Protein AF-A0A0K2RIA2-F1 (afdb_monomer_lite)

Foldseek 3Di:
DVQWDWDQDPNWIFIDHVNHTDWTWPDDPFWTKIFQDADDDPVVCVVQVVQDLDHRIGIGTDPPPDDDPCVVVVVVVVVVPPDDDDDDDDDDDDDQQFQDWLLVVLVLLLVLCVQLVHQEKEWAALCLVSLPDTPVLADSLSRRALETEIEHPDDDPVSSSLVSQCNQFNDPHPNCVVPVHGYHYDHPPPFQFFPCQQVQFRWDADVSNVRRTYGGGDPLRNLLRLQLVVDPCSLVNNVRCVVSVVDDLVVSLVRLVSGDPPSPSSVVSNVSSVVD

Sequence (276 aa):
MPGAADRISYGIPTITLDGHYVVYFAAWKHHISVYPVPDGGEDFEREIAPFRAAKGTLKFPSGSLCRTRSSKRWRRCCLSARGDGAGTDNRPGQGYGTAMRRDELEHAIRAATDIIHGDRVIVIGSQSILGSFTEDQLPATITMSDAVDIAPFSDDDAGTLADSIDSALGEWSPFHKEFGFYVQAAERETAVLPDDWEYRLVGVRNERTRNSTGLCLDPYDLCAAKLIAARPKDHAFVLALIESSLIERVRLVDRIRLIDPSEPRRDAALSWAMSV

Radius of gyration: 19.77 Å; chains: 1; bounding box: 51×48×47 Å

Structure (mmCIF, N/CA/C/O backbone):
data_AF-A0A0K2RIA2-F1
#
_entry.id   AF-A0A0K2RIA2-F1
#
loop_
_atom_site.group_PDB
_atom_site.id
_atom_site.type_symbol
_atom_site.label_atom_id
_atom_site.label_alt_id
_atom_site.label_comp_id
_atom_site.label_asym_id
_atom_site.label_entity_id
_atom_site.label_seq_id
_atom_site.pdbx_PDB_ins_code
_atom_site.Cartn_x
_atom_site.Cartn_y
_atom_site.Cartn_z
_atom_site.occupancy
_atom_site.B_iso_or_equiv
_atom_site.auth_seq_id
_atom_site.auth_comp_id
_atom_site.auth_asym_id
_atom_site.auth_atom_id
_atom_site.pdbx_PDB_model_num
ATOM 1 N N . MET A 1 1 ? 19.341 29.070 -10.197 1.00 37.88 1 MET A N 1
ATOM 2 C CA . MET A 1 1 ? 18.872 29.560 -11.508 1.00 37.88 1 MET A CA 1
ATOM 3 C C . MET A 1 1 ? 17.726 30.529 -11.266 1.00 37.88 1 MET A C 1
ATOM 5 O O . MET A 1 1 ? 16.965 30.275 -10.336 1.00 37.88 1 MET A O 1
ATOM 9 N N . PRO A 1 2 ? 17.613 31.640 -12.010 1.00 45.31 2 PRO A N 1
ATOM 10 C CA . PRO A 1 2 ? 16.375 32.424 -12.038 1.00 45.31 2 PRO A CA 1
ATOM 11 C C . PRO A 1 2 ? 15.202 31.505 -12.424 1.00 45.31 2 PRO A C 1
ATOM 13 O O . PRO A 1 2 ? 15.402 30.627 -13.254 1.00 45.31 2 PRO A O 1
ATOM 16 N N . GLY A 1 3 ? 14.039 31.641 -11.783 1.00 51.41 3 GLY A N 1
ATOM 17 C CA . GLY A 1 3 ? 12.860 30.792 -12.043 1.00 51.41 3 GLY A CA 1
ATOM 18 C C . GLY A 1 3 ? 12.849 29.428 -11.337 1.00 51.41 3 GLY A C 1
ATOM 19 O O . GLY A 1 3 ? 11.821 28.754 -11.340 1.00 51.41 3 GLY A O 1
ATOM 20 N N . ALA A 1 4 ? 13.956 29.020 -10.700 1.00 57.28 4 ALA A N 1
ATOM 21 C CA . ALA A 1 4 ? 14.009 27.756 -9.972 1.00 57.28 4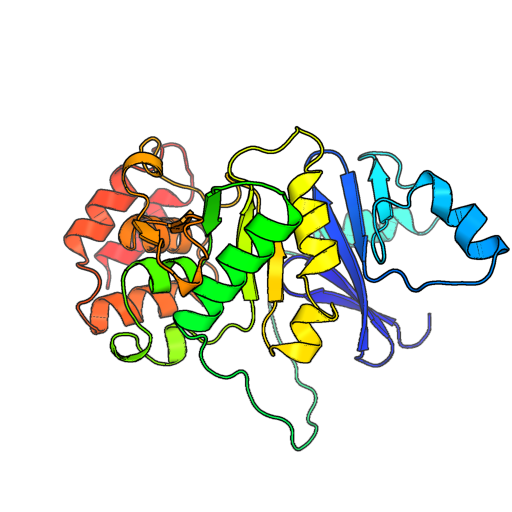 ALA A CA 1
ATOM 22 C C . ALA A 1 4 ? 13.427 27.882 -8.554 1.00 57.28 4 ALA A C 1
ATOM 24 O O . ALA A 1 4 ? 13.813 28.784 -7.805 1.00 57.28 4 ALA A O 1
ATOM 25 N N . ALA A 1 5 ? 12.547 26.958 -8.173 1.00 63.69 5 ALA A N 1
ATOM 26 C CA . ALA A 1 5 ? 11.932 26.893 -6.852 1.00 63.69 5 ALA A CA 1
ATOM 27 C C . ALA A 1 5 ? 12.061 25.495 -6.239 1.00 63.69 5 ALA A C 1
ATOM 29 O O . ALA A 1 5 ? 11.787 24.489 -6.899 1.00 63.69 5 ALA A O 1
ATOM 30 N N . ASP A 1 6 ? 12.429 25.460 -4.959 1.00 72.69 6 ASP A N 1
ATOM 31 C CA . ASP A 1 6 ? 12.463 24.243 -4.152 1.00 72.69 6 ASP A CA 1
ATOM 32 C C . ASP A 1 6 ? 11.028 23.914 -3.706 1.00 72.69 6 ASP A C 1
ATOM 34 O O . ASP A 1 6 ? 10.335 24.760 -3.135 1.00 72.69 6 ASP A O 1
ATOM 38 N N . ARG A 1 7 ? 10.568 22.693 -3.975 1.00 66.50 7 ARG A N 1
ATOM 39 C CA . ARG A 1 7 ? 9.250 22.176 -3.590 1.00 66.50 7 ARG A CA 1
ATOM 40 C C . ARG A 1 7 ? 9.377 20.800 -2.949 1.00 66.50 7 ARG A C 1
ATOM 42 O O . ARG A 1 7 ? 10.420 20.160 -3.018 1.00 66.50 7 ARG A O 1
ATOM 49 N N . ILE A 1 8 ? 8.292 20.350 -2.332 1.00 63.91 8 ILE A N 1
ATOM 50 C CA . ILE A 1 8 ? 8.113 18.955 -1.934 1.00 63.91 8 ILE A CA 1
ATOM 51 C C . ILE A 1 8 ? 6.973 18.410 -2.783 1.00 63.91 8 ILE A C 1
ATOM 53 O O . ILE A 1 8 ? 5.856 18.921 -2.701 1.00 63.91 8 ILE A O 1
ATOM 57 N N . SER A 1 9 ? 7.253 17.403 -3.602 1.00 48.69 9 SER A N 1
ATOM 58 C CA . SER A 1 9 ? 6.251 16.689 -4.392 1.00 48.69 9 SER A CA 1
ATOM 59 C C . SER A 1 9 ? 6.298 15.219 -4.006 1.00 48.69 9 SER A C 1
ATOM 61 O O . SER A 1 9 ? 7.380 14.660 -3.872 1.00 48.69 9 SER A O 1
ATOM 63 N N . TYR A 1 10 ? 5.142 14.612 -3.729 1.00 47.50 10 TYR A N 1
ATOM 64 C CA . TYR A 1 10 ? 5.050 13.224 -3.241 1.00 47.50 10 TYR A CA 1
ATOM 65 C C . TYR A 1 10 ? 5.876 12.925 -1.972 1.00 47.50 10 TYR A C 1
ATOM 67 O O . TYR A 1 10 ? 6.275 11.795 -1.721 1.00 47.50 10 TYR A O 1
ATOM 75 N N . GLY A 1 11 ? 6.136 13.943 -1.144 1.00 50.03 11 GLY A N 1
ATOM 76 C CA . GLY A 1 11 ? 6.990 13.813 0.044 1.00 50.03 11 GLY A CA 1
ATOM 77 C C . GLY A 1 11 ? 8.496 13.837 -0.250 1.00 50.03 11 GLY A C 1
ATOM 78 O O . GLY A 1 11 ? 9.291 13.697 0.676 1.00 50.03 11 GLY A O 1
ATOM 79 N N . ILE A 1 12 ? 8.887 14.068 -1.505 1.00 65.00 12 ILE A N 1
ATOM 80 C CA . ILE A 1 12 ? 10.269 14.089 -1.980 1.00 65.00 12 ILE A CA 1
ATOM 81 C C . ILE A 1 12 ? 10.676 15.538 -2.301 1.00 65.00 12 ILE A C 1
ATOM 83 O O . ILE A 1 12 ? 9.899 16.267 -2.923 1.00 65.00 12 ILE A O 1
ATOM 87 N N . PRO A 1 13 ? 11.870 16.000 -1.886 1.00 73.19 13 PRO A N 1
ATOM 88 C CA . PRO A 1 13 ? 12.410 17.281 -2.329 1.00 73.19 13 PRO A CA 1
ATOM 89 C C . PRO A 1 13 ? 12.554 17.344 -3.855 1.00 73.19 13 PRO A C 1
ATOM 91 O O . PRO A 1 13 ? 13.191 16.486 -4.464 1.00 73.19 13 PRO A O 1
ATOM 94 N N . THR A 1 14 ? 12.017 18.395 -4.468 1.00 72.44 14 THR A N 1
ATOM 95 C CA . THR A 1 14 ? 11.978 18.582 -5.921 1.00 72.44 14 THR A CA 1
ATOM 96 C C . THR A 1 14 ? 12.391 20.002 -6.287 1.00 72.44 14 THR A C 1
ATOM 98 O O . THR A 1 14 ? 11.902 20.966 -5.701 1.00 72.44 14 THR A O 1
ATOM 101 N N . ILE A 1 15 ? 13.250 20.164 -7.290 1.00 76.25 15 ILE A N 1
ATOM 102 C CA . ILE A 1 15 ? 13.486 21.461 -7.929 1.00 76.25 15 ILE A CA 1
ATOM 103 C C . ILE A 1 15 ? 12.506 21.594 -9.087 1.00 76.25 15 ILE A C 1
ATOM 105 O O . ILE A 1 15 ? 12.408 20.720 -9.949 1.00 76.25 15 ILE A O 1
ATOM 109 N N . THR A 1 16 ? 11.813 22.723 -9.119 1.00 69.94 16 THR A N 1
ATOM 110 C CA . THR A 1 16 ? 11.005 23.161 -10.257 1.00 69.94 16 THR A CA 1
ATOM 111 C C . THR A 1 16 ? 11.684 24.333 -10.954 1.00 69.94 16 THR A C 1
ATOM 113 O O . THR A 1 16 ? 12.380 25.096 -10.292 1.00 69.94 16 THR A O 1
ATOM 116 N N . LEU A 1 17 ? 11.495 24.495 -12.261 1.00 65.00 17 LEU A N 1
ATOM 117 C CA . LEU A 1 17 ? 11.913 25.655 -13.050 1.00 65.00 17 LEU A CA 1
ATOM 118 C C . LEU A 1 17 ? 10.697 26.143 -13.831 1.00 65.00 17 LEU A C 1
ATOM 120 O O . LEU A 1 17 ? 10.084 25.363 -14.555 1.00 65.00 17 LEU A O 1
ATOM 124 N N . ASP A 1 18 ? 10.314 27.402 -13.632 1.00 64.56 18 ASP A N 1
ATOM 125 C CA . ASP A 1 18 ? 9.150 28.017 -14.289 1.00 64.56 18 ASP A CA 1
ATOM 126 C C . ASP A 1 18 ? 7.852 27.200 -14.112 1.00 64.56 18 ASP A C 1
ATOM 128 O O . ASP A 1 18 ? 7.013 27.096 -15.002 1.00 64.56 18 ASP A O 1
ATOM 132 N N . GLY A 1 19 ? 7.700 26.580 -12.936 1.00 56.22 19 GLY A N 1
ATOM 133 C CA . GLY A 1 19 ? 6.551 25.737 -12.590 1.00 56.22 19 GLY A CA 1
ATOM 134 C C . GLY A 1 19 ? 6.633 24.289 -13.085 1.00 56.22 19 GLY A C 1
ATOM 135 O O . GLY A 1 19 ? 5.779 23.490 -12.712 1.00 56.22 19 GLY A O 1
ATOM 136 N N . HIS A 1 20 ? 7.660 23.922 -13.853 1.00 56.72 20 HIS A N 1
ATOM 137 C CA . HIS A 1 20 ? 7.889 22.558 -14.333 1.00 56.72 20 HIS A CA 1
ATOM 138 C C . HIS A 1 20 ? 8.840 21.791 -13.415 1.00 56.72 20 HIS A C 1
ATOM 140 O O . HIS A 1 20 ? 9.841 22.341 -12.963 1.00 56.72 20 HIS A O 1
ATOM 146 N N . TYR A 1 21 ? 8.552 20.518 -13.146 1.00 63.28 21 TYR A N 1
ATOM 147 C CA . TYR A 1 21 ? 9.429 19.643 -12.366 1.00 63.28 21 TYR A CA 1
ATOM 148 C C . TYR A 1 21 ? 10.707 19.335 -13.146 1.00 63.28 21 TYR A C 1
ATOM 150 O O . TYR A 1 21 ? 10.651 18.909 -14.296 1.00 63.28 21 TYR A O 1
ATOM 158 N N . VAL A 1 22 ? 11.858 19.584 -12.523 1.00 70.81 22 VAL A N 1
ATOM 159 C CA . VAL A 1 22 ? 13.171 19.406 -13.156 1.00 70.81 22 VAL A CA 1
ATOM 160 C C . VAL A 1 22 ? 13.891 18.207 -12.577 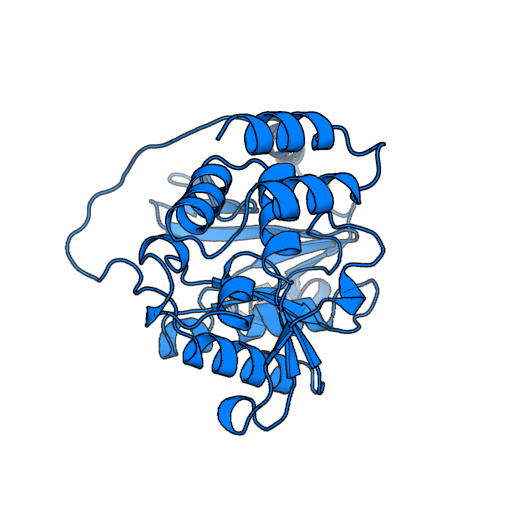1.00 70.81 22 VAL A C 1
ATOM 162 O O . VAL A 1 22 ? 14.466 17.425 -13.323 1.00 70.81 22 VAL A O 1
ATOM 165 N N . VAL A 1 23 ? 13.890 18.073 -11.251 1.00 72.94 23 VAL A N 1
ATOM 166 C CA . VAL A 1 23 ? 14.626 17.001 -10.584 1.00 72.94 23 VAL A CA 1
ATOM 167 C C . VAL A 1 23 ? 14.089 16.746 -9.181 1.00 72.94 23 VAL A C 1
ATOM 169 O O . VAL A 1 23 ? 13.843 17.681 -8.421 1.00 72.94 23 VAL A O 1
ATOM 172 N N . TYR A 1 24 ? 13.938 15.477 -8.843 1.00 71.00 24 TYR A N 1
ATOM 173 C CA . TYR A 1 24 ? 13.592 14.915 -7.549 1.00 71.00 24 TYR A CA 1
ATOM 174 C C . TYR A 1 24 ? 14.847 14.382 -6.859 1.00 71.00 24 TYR A C 1
ATOM 176 O O . TYR A 1 24 ? 15.772 13.895 -7.510 1.00 71.00 24 TYR A O 1
ATOM 184 N N . PHE A 1 25 ? 14.861 14.461 -5.531 1.00 75.25 25 PHE A N 1
ATOM 185 C CA . PHE A 1 25 ? 15.926 13.948 -4.675 1.00 75.25 25 PHE A CA 1
ATOM 186 C C . PHE A 1 25 ? 15.330 12.987 -3.645 1.00 75.25 25 PHE A C 1
ATOM 188 O O . PHE A 1 25 ? 14.997 13.395 -2.531 1.00 75.25 25 PHE A O 1
ATOM 195 N N . ALA A 1 26 ? 15.182 11.716 -4.010 1.00 70.19 26 ALA A N 1
ATOM 196 C CA . ALA A 1 26 ? 14.689 10.684 -3.104 1.00 70.19 26 ALA A CA 1
ATOM 197 C C . ALA A 1 26 ? 15.787 10.278 -2.115 1.00 70.19 26 ALA A C 1
ATOM 199 O O . ALA A 1 26 ? 16.901 9.930 -2.510 1.00 70.19 26 ALA A O 1
ATOM 200 N N . ALA A 1 27 ? 15.490 10.355 -0.819 1.00 66.88 27 ALA A N 1
ATOM 201 C CA . ALA A 1 27 ? 16.422 9.974 0.233 1.00 66.88 27 ALA A CA 1
ATOM 202 C C . ALA A 1 27 ? 16.163 8.527 0.665 1.00 66.88 27 ALA A C 1
ATOM 204 O O . ALA A 1 27 ? 15.089 8.227 1.178 1.00 66.88 27 ALA A O 1
ATOM 205 N N . TRP A 1 28 ? 17.174 7.677 0.504 1.00 60.94 28 TRP A N 1
ATOM 206 C CA . TRP A 1 28 ? 17.184 6.272 0.904 1.00 60.94 28 TRP A CA 1
ATOM 207 C C . TRP A 1 28 ? 18.157 6.063 2.070 1.00 60.94 28 TRP A C 1
ATOM 209 O O . TRP A 1 28 ? 19.000 6.916 2.371 1.00 60.94 28 TRP A O 1
ATOM 219 N N . LYS A 1 29 ? 18.088 4.901 2.725 1.00 54.47 29 LYS A N 1
ATOM 220 C CA . LYS A 1 29 ? 18.888 4.586 3.924 1.00 54.47 29 LYS A CA 1
ATOM 221 C C . LYS A 1 29 ? 20.404 4.744 3.727 1.00 54.47 29 LYS A C 1
ATOM 223 O O . LYS A 1 29 ? 21.097 5.207 4.632 1.00 54.47 29 LYS A O 1
ATOM 228 N N . HIS A 1 30 ? 20.911 4.396 2.543 1.00 62.28 30 HIS A N 1
ATOM 229 C CA . HIS A 1 30 ? 22.347 4.393 2.228 1.00 62.28 30 HIS A CA 1
ATOM 230 C C . HIS A 1 30 ? 22.736 5.297 1.049 1.00 62.28 30 HIS A C 1
ATOM 232 O O . HIS A 1 30 ? 23.921 5.421 0.724 1.00 62.28 30 HIS A O 1
ATOM 238 N N . HIS A 1 31 ? 21.771 5.954 0.403 1.00 67.94 31 HIS A N 1
ATOM 239 C CA . HIS A 1 31 ? 22.032 6.788 -0.767 1.00 67.94 31 HIS A CA 1
ATOM 240 C C . HIS A 1 31 ? 20.942 7.843 -1.000 1.00 67.94 31 HIS A C 1
ATOM 242 O O . HIS A 1 31 ? 19.897 7.848 -0.360 1.00 67.94 31 HIS A O 1
ATOM 248 N N . ILE A 1 32 ? 21.206 8.773 -1.913 1.00 76.56 32 ILE A N 1
ATOM 249 C CA . ILE A 1 32 ? 20.221 9.716 -2.445 1.00 76.56 32 ILE A CA 1
ATOM 250 C C . ILE A 1 32 ? 20.086 9.426 -3.935 1.00 76.56 32 ILE A C 1
ATOM 252 O O . ILE A 1 32 ? 21.096 9.461 -4.645 1.00 76.56 32 ILE A O 1
ATOM 256 N N . SER A 1 33 ? 18.866 9.166 -4.394 1.00 75.25 33 SER A N 1
ATOM 257 C CA . SER A 1 33 ? 18.558 9.016 -5.815 1.00 75.25 33 SER A CA 1
ATOM 258 C C . SER A 1 33 ? 18.116 10.352 -6.397 1.00 75.25 33 SER A C 1
ATOM 260 O O . SER A 1 33 ? 17.360 11.102 -5.778 1.00 75.25 33 SER A O 1
ATOM 262 N N . VAL A 1 34 ? 18.617 10.659 -7.587 1.00 76.56 34 VAL A N 1
ATOM 263 C CA . VAL A 1 34 ? 18.307 11.871 -8.344 1.00 76.56 34 VAL A CA 1
ATOM 264 C C . VAL A 1 34 ? 17.704 11.458 -9.676 1.00 76.56 34 VAL A C 1
ATOM 266 O O . VAL A 1 34 ? 18.337 10.711 -10.421 1.00 76.56 34 VAL A O 1
ATOM 269 N N . TYR A 1 35 ? 16.497 11.939 -9.963 1.00 65.44 35 TYR A N 1
ATOM 270 C CA . TYR A 1 35 ? 15.748 11.626 -11.183 1.00 65.44 35 TYR A CA 1
ATOM 271 C C . TYR A 1 35 ? 14.730 12.735 -11.504 1.00 65.44 35 TYR A C 1
ATOM 273 O O . TYR A 1 35 ? 14.353 13.466 -10.598 1.00 65.44 35 TYR A O 1
ATOM 2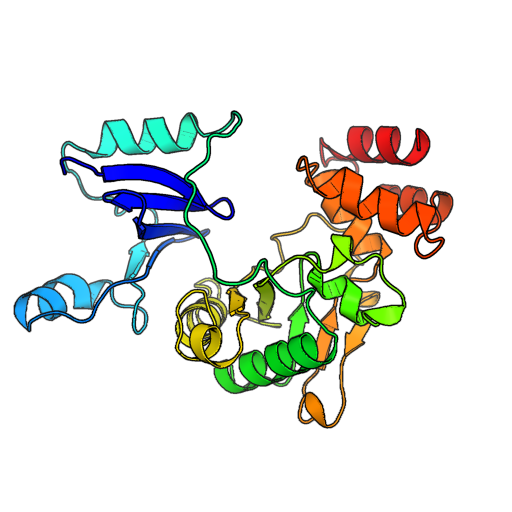81 N N . PRO A 1 36 ? 14.261 12.899 -12.752 1.00 58.56 36 PRO A N 1
ATOM 282 C CA . PRO A 1 36 ? 14.806 12.278 -13.950 1.00 58.56 36 PRO A CA 1
ATOM 283 C C . PRO A 1 36 ? 16.135 12.937 -14.349 1.00 58.56 36 PRO A C 1
ATOM 285 O O . PRO A 1 36 ? 16.290 14.155 -14.285 1.00 58.56 36 PRO A O 1
ATOM 288 N N . VAL A 1 37 ? 17.099 12.134 -14.791 1.00 72.25 37 VAL A N 1
ATOM 289 C CA . VAL A 1 37 ? 18.357 12.612 -15.379 1.00 72.25 37 VAL A CA 1
ATOM 290 C C . VAL A 1 37 ? 18.318 12.383 -16.887 1.00 72.25 37 VAL A C 1
ATOM 292 O O . VAL A 1 37 ? 18.278 11.231 -17.320 1.00 72.25 37 VAL A O 1
ATOM 295 N N . PRO A 1 38 ? 18.288 13.451 -17.703 1.00 64.31 38 PRO A N 1
ATOM 296 C CA . PRO A 1 38 ? 18.228 13.302 -19.148 1.00 64.31 38 PRO A CA 1
ATOM 297 C C . PRO A 1 38 ? 19.499 12.635 -19.681 1.00 64.31 38 PRO A C 1
ATOM 299 O O . PRO A 1 38 ? 20.557 12.690 -19.052 1.00 64.31 38 PRO A O 1
ATOM 302 N N . ASP A 1 39 ? 19.390 12.036 -20.862 1.00 60.38 39 ASP A N 1
ATOM 303 C CA . ASP A 1 39 ? 20.566 11.643 -21.634 1.00 60.38 39 ASP A CA 1
ATOM 304 C C . ASP A 1 39 ? 21.240 12.920 -22.173 1.00 60.38 39 ASP A C 1
ATOM 306 O O . ASP A 1 39 ? 20.559 13.844 -22.635 1.00 60.38 39 ASP A O 1
ATOM 310 N N . GLY A 1 40 ? 22.567 13.004 -22.084 1.00 71.12 40 GLY A N 1
ATOM 311 C CA . GLY A 1 40 ? 23.340 14.173 -22.509 1.00 71.12 40 GLY A CA 1
ATOM 312 C C . GLY A 1 40 ? 24.488 13.848 -23.462 1.00 71.12 40 GLY A C 1
ATOM 313 O O . GLY A 1 40 ? 24.619 12.742 -23.979 1.00 71.12 40 GLY A O 1
ATOM 314 N N . GLY A 1 41 ? 25.320 14.857 -23.736 1.00 63.75 41 GLY A N 1
ATOM 315 C CA . GLY A 1 41 ? 26.526 14.685 -24.553 1.00 63.75 41 GLY A CA 1
ATOM 316 C C . GLY A 1 41 ? 27.592 13.829 -23.857 1.00 63.75 41 GLY A C 1
ATOM 317 O O . GLY A 1 41 ? 27.550 13.653 -22.641 1.00 63.75 41 GLY A O 1
ATOM 318 N N . GLU A 1 42 ? 28.582 13.345 -24.614 1.00 66.69 42 GLU A N 1
ATOM 319 C CA . GLU A 1 42 ? 29.617 12.416 -24.116 1.00 66.69 42 GLU A CA 1
ATOM 320 C C . GLU A 1 42 ? 30.329 12.899 -22.845 1.00 66.69 42 GLU A C 1
ATOM 322 O O . GLU A 1 42 ? 30.618 12.102 -21.954 1.00 66.69 42 GLU A O 1
ATOM 327 N N . ASP A 1 43 ? 30.596 14.201 -22.729 1.00 60.56 43 ASP A N 1
ATOM 328 C CA . ASP A 1 43 ? 31.262 14.761 -21.551 1.00 60.56 43 ASP A CA 1
ATOM 329 C C . ASP A 1 43 ? 30.368 14.748 -20.306 1.00 60.56 43 ASP A C 1
ATOM 331 O O . ASP A 1 43 ? 30.848 14.434 -19.218 1.00 60.56 43 ASP A O 1
ATOM 335 N N . PHE A 1 44 ? 29.068 15.005 -20.472 1.00 62.41 44 PHE A N 1
ATOM 336 C CA . PHE A 1 44 ? 28.089 14.916 -19.389 1.00 62.41 44 PHE A CA 1
ATOM 337 C C . PHE A 1 44 ? 27.902 13.467 -18.936 1.00 62.41 44 PHE A C 1
ATOM 339 O O . PHE A 1 44 ? 27.950 13.185 -17.741 1.00 62.41 44 PHE A O 1
ATOM 346 N N . GLU A 1 45 ? 27.773 12.534 -19.881 1.00 72.50 45 GLU A N 1
ATOM 347 C CA . GLU A 1 45 ? 27.644 11.108 -19.568 1.00 72.50 45 GLU A CA 1
ATOM 348 C C . GLU A 1 45 ? 28.888 10.570 -18.851 1.00 72.50 45 GLU A C 1
ATOM 350 O O . GLU A 1 45 ? 28.779 9.821 -17.882 1.00 72.50 45 GLU A O 1
ATOM 355 N N . ARG A 1 46 ? 30.085 11.014 -19.250 1.00 72.12 46 ARG A N 1
ATOM 356 C CA . ARG A 1 46 ? 31.344 10.660 -18.578 1.00 72.12 46 ARG A CA 1
ATOM 357 C C . ARG A 1 46 ? 31.420 11.195 -17.148 1.00 72.12 46 ARG A C 1
ATOM 359 O O . ARG A 1 46 ? 31.965 10.515 -16.281 1.00 72.12 46 ARG A O 1
ATOM 366 N N . GLU A 1 47 ? 30.895 12.394 -16.904 1.00 66.44 47 GLU A N 1
ATOM 367 C CA . GLU A 1 47 ? 30.869 13.022 -15.578 1.00 66.44 47 GLU A CA 1
ATOM 368 C C . GLU A 1 47 ? 29.916 12.297 -14.620 1.00 66.44 47 GLU A C 1
ATOM 370 O O . GLU A 1 47 ? 30.257 12.077 -13.456 1.00 66.44 47 GLU A O 1
ATOM 375 N N . ILE A 1 48 ? 28.741 11.888 -15.105 1.00 78.12 48 ILE A N 1
ATOM 376 C CA . ILE A 1 48 ? 27.725 11.230 -14.274 1.00 78.12 48 ILE A CA 1
ATOM 377 C C . ILE A 1 48 ? 27.886 9.710 -14.198 1.00 78.12 48 ILE A C 1
ATOM 379 O O . ILE A 1 48 ? 27.299 9.100 -13.307 1.00 78.12 48 ILE A O 1
ATOM 383 N N . ALA A 1 49 ? 28.679 9.093 -15.082 1.00 78.44 49 ALA A N 1
ATOM 384 C CA . ALA A 1 49 ? 28.897 7.645 -15.136 1.00 78.44 49 ALA A CA 1
ATOM 385 C C . ALA A 1 49 ? 29.209 6.993 -13.773 1.00 78.44 49 ALA A C 1
ATOM 387 O O . ALA A 1 49 ? 28.634 5.941 -13.501 1.00 78.44 49 ALA A O 1
ATOM 388 N N . PRO A 1 50 ? 30.024 7.587 -12.872 1.00 82.38 50 PRO A N 1
ATOM 389 C CA . PRO A 1 50 ? 30.282 7.003 -11.551 1.00 82.38 50 PRO A CA 1
ATOM 390 C C . PRO A 1 50 ? 29.047 6.916 -10.642 1.00 82.38 50 PRO A C 1
ATOM 392 O O . PRO A 1 50 ? 29.053 6.157 -9.677 1.00 82.38 50 PRO A O 1
ATOM 395 N N . PHE A 1 51 ? 28.015 7.712 -10.922 1.00 80.06 51 PHE A N 1
ATOM 396 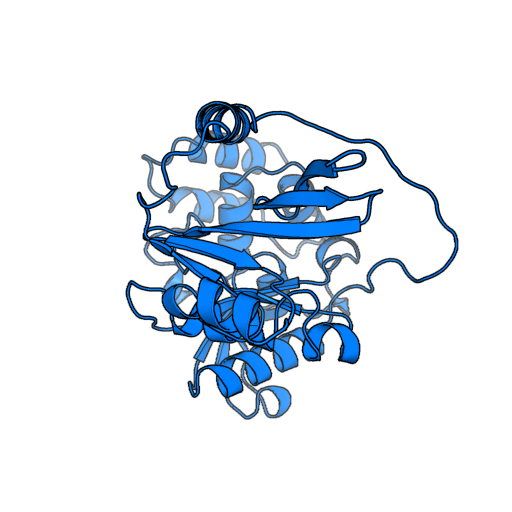C CA . PHE A 1 51 ? 26.779 7.794 -10.145 1.00 80.06 51 PHE A CA 1
ATOM 397 C C . PHE A 1 51 ? 25.575 7.217 -10.899 1.00 80.06 51 PHE A C 1
ATOM 399 O O . PHE A 1 51 ? 24.502 7.094 -10.315 1.00 80.06 51 PHE A O 1
ATOM 406 N N . ARG A 1 52 ? 25.708 6.885 -12.189 1.00 79.25 52 ARG A N 1
ATOM 407 C CA . ARG A 1 52 ? 24.608 6.393 -13.026 1.00 79.25 52 ARG A CA 1
ATOM 408 C C . ARG A 1 52 ? 24.202 4.998 -12.567 1.00 79.25 52 ARG A C 1
ATOM 410 O O . ARG A 1 52 ? 24.954 4.043 -12.725 1.00 79.25 52 ARG A O 1
ATOM 417 N N . ALA A 1 53 ? 23.005 4.901 -11.997 1.00 71.06 53 ALA A N 1
ATOM 418 C CA . ALA A 1 53 ? 22.458 3.645 -11.496 1.00 71.06 53 ALA A CA 1
ATOM 419 C C . ALA A 1 53 ? 21.500 3.000 -12.502 1.00 71.06 53 ALA A C 1
ATOM 421 O O . ALA A 1 53 ? 21.497 1.784 -12.655 1.00 71.06 53 ALA A O 1
ATOM 422 N N . ALA A 1 54 ? 20.720 3.814 -13.218 1.00 66.00 54 ALA A N 1
ATOM 423 C CA . ALA A 1 54 ? 19.806 3.359 -14.259 1.00 66.00 54 ALA A CA 1
ATOM 424 C C . ALA A 1 54 ? 19.562 4.466 -15.297 1.00 66.00 54 ALA A C 1
ATOM 426 O O . ALA A 1 54 ? 20.068 5.590 -15.179 1.00 66.00 54 ALA A O 1
ATOM 427 N N . LYS A 1 55 ? 18.787 4.168 -16.345 1.00 59.72 55 LYS A N 1
ATOM 428 C CA . LYS A 1 55 ? 18.381 5.187 -17.317 1.00 59.72 55 LYS A CA 1
ATOM 429 C C . LYS A 1 55 ? 17.463 6.189 -16.614 1.00 59.72 55 LYS A C 1
ATOM 431 O O . LYS A 1 55 ? 16.409 5.810 -16.121 1.00 59.72 55 LYS A O 1
ATOM 436 N N . GLY A 1 56 ? 17.878 7.452 -16.555 1.00 65.69 56 GLY A N 1
ATOM 437 C CA . GLY A 1 56 ? 17.128 8.479 -15.833 1.00 65.69 56 GLY A CA 1
ATOM 438 C C . GLY A 1 56 ? 17.468 8.635 -14.349 1.00 65.69 56 GLY A C 1
ATOM 439 O O . GLY A 1 56 ? 16.921 9.549 -13.738 1.00 65.69 56 GLY A O 1
ATOM 440 N N . THR A 1 57 ? 18.372 7.828 -13.778 1.00 73.06 57 THR A N 1
ATOM 441 C CA . THR A 1 57 ? 18.599 7.799 -12.320 1.00 73.06 57 THR A CA 1
ATOM 442 C C . THR A 1 57 ? 20.083 7.839 -11.960 1.00 73.06 57 THR A C 1
ATOM 444 O O . THR A 1 57 ? 20.879 7.013 -12.423 1.00 73.06 57 THR A O 1
ATOM 447 N N . LEU A 1 58 ? 20.452 8.769 -11.076 1.00 77.94 58 LEU A N 1
ATOM 448 C CA . LEU A 1 58 ? 21.761 8.808 -10.416 1.00 77.94 58 LEU A CA 1
ATOM 449 C C . LEU A 1 58 ? 21.628 8.443 -8.939 1.00 77.94 58 LEU A C 1
ATOM 451 O O . LEU A 1 58 ? 20.707 8.917 -8.282 1.00 77.94 58 LEU A O 1
ATOM 455 N N . LYS A 1 59 ? 22.580 7.682 -8.399 1.00 76.44 59 LYS A N 1
ATOM 456 C CA . LYS A 1 59 ? 22.702 7.376 -6.973 1.00 76.44 59 LYS A CA 1
ATOM 457 C C . LYS A 1 59 ? 23.957 8.005 -6.389 1.00 76.44 59 LYS A C 1
ATOM 459 O O . LYS A 1 59 ? 25.071 7.785 -6.862 1.00 76.44 59 LYS A O 1
ATOM 464 N N . PHE A 1 60 ? 23.781 8.728 -5.292 1.00 78.12 60 PHE A N 1
ATOM 465 C CA . PHE A 1 60 ? 24.870 9.318 -4.523 1.00 78.12 60 PHE A CA 1
ATOM 466 C C . PHE A 1 60 ? 24.974 8.638 -3.153 1.00 78.12 60 PHE A C 1
ATOM 468 O O . PHE A 1 60 ? 23.992 8.652 -2.410 1.00 78.12 60 PHE A O 1
ATOM 475 N N . PRO A 1 61 ? 26.137 8.088 -2.760 1.00 73.44 61 PRO A N 1
ATOM 476 C CA . PRO A 1 61 ? 26.322 7.483 -1.440 1.00 73.44 61 PRO A CA 1
ATOM 477 C C . PRO A 1 61 ? 25.981 8.450 -0.296 1.00 73.44 61 PRO A C 1
ATOM 479 O O . PRO A 1 61 ? 26.381 9.623 -0.328 1.00 73.44 61 PRO A O 1
ATOM 482 N N . SER A 1 62 ? 25.294 7.975 0.747 1.00 54.22 62 SER A N 1
ATOM 483 C CA . SER A 1 62 ? 24.939 8.787 1.917 1.00 54.22 62 SER A CA 1
ATOM 484 C C . SER A 1 62 ? 26.206 9.318 2.603 1.00 54.22 62 SER A C 1
ATOM 486 O O . SER A 1 62 ? 26.980 8.559 3.177 1.00 54.22 62 SER A O 1
ATOM 488 N N . GLY A 1 63 ? 26.440 10.632 2.515 1.00 49.56 63 GLY A N 1
ATOM 489 C CA . GLY A 1 63 ? 27.638 11.302 3.052 1.00 49.56 63 GLY A CA 1
ATOM 490 C C . GLY A 1 63 ? 28.539 11.955 1.998 1.00 49.56 63 GLY A C 1
ATOM 491 O O . GLY A 1 63 ? 29.365 12.797 2.343 1.00 49.56 63 GLY A O 1
ATOM 492 N N . SER A 1 64 ? 28.326 11.656 0.716 1.00 45.09 64 SER A N 1
ATOM 493 C CA . SER A 1 64 ? 29.114 12.192 -0.403 1.00 45.09 64 SER A CA 1
ATOM 494 C C . SER A 1 64 ? 28.587 13.508 -0.987 1.00 45.09 64 SER A C 1
ATOM 496 O O . SER A 1 64 ? 29.091 13.953 -2.016 1.00 45.09 64 SER A O 1
ATOM 498 N N . LEU A 1 65 ? 27.625 14.178 -0.328 1.00 42.72 65 LEU A N 1
ATOM 499 C CA . LEU A 1 65 ? 27.199 15.532 -0.705 1.00 42.72 65 LEU A CA 1
ATOM 500 C C . LEU A 1 65 ? 28.397 16.482 -0.574 1.00 42.72 65 LEU A C 1
ATOM 502 O O . LEU A 1 65 ? 28.755 16.974 0.500 1.00 42.72 65 LEU A O 1
ATOM 506 N N . CYS A 1 66 ? 29.047 16.628 -1.721 1.00 32.41 66 CYS A N 1
ATOM 507 C CA . CYS A 1 66 ? 30.370 17.161 -1.922 1.00 32.41 66 CYS A CA 1
ATOM 508 C C . CYS A 1 66 ? 30.438 18.621 -1.466 1.00 32.41 66 CYS A C 1
ATOM 510 O O . CYS A 1 66 ? 29.474 19.384 -1.562 1.00 32.41 66 CYS A O 1
ATOM 512 N N . ARG A 1 67 ? 31.602 18.995 -0.929 1.00 31.20 67 ARG A N 1
ATOM 513 C CA . ARG A 1 67 ? 31.956 20.323 -0.416 1.00 31.20 67 ARG A CA 1
ATOM 514 C C . ARG A 1 67 ? 31.792 21.405 -1.492 1.00 31.20 67 ARG A C 1
ATOM 516 O O . ARG A 1 67 ? 32.764 21.856 -2.083 1.00 31.20 67 ARG A O 1
ATOM 523 N N . THR A 1 68 ? 30.583 21.907 -1.691 1.00 34.75 68 THR A N 1
ATOM 524 C CA . THR A 1 68 ? 30.356 23.177 -2.386 1.00 34.75 68 THR A CA 1
ATOM 525 C C . THR A 1 68 ? 29.477 24.094 -1.534 1.00 34.75 68 THR A C 1
ATOM 527 O O . THR A 1 68 ? 28.712 23.654 -0.664 1.00 34.75 68 THR A O 1
ATOM 530 N N . ARG A 1 69 ? 29.651 25.410 -1.728 1.00 28.69 69 ARG A N 1
ATOM 531 C CA . ARG A 1 69 ? 29.071 26.511 -0.926 1.00 28.69 69 ARG A CA 1
ATOM 532 C C . ARG A 1 69 ? 27.540 26.451 -0.771 1.00 28.69 69 ARG A C 1
ATOM 534 O O . ARG A 1 69 ? 27.011 27.069 0.149 1.00 28.69 69 ARG A O 1
ATOM 541 N N . SER A 1 70 ? 26.847 25.670 -1.595 1.00 38.38 70 SER A N 1
ATOM 542 C CA . SER A 1 70 ? 25.396 25.464 -1.556 1.00 38.38 70 SER A CA 1
ATOM 543 C C . SER A 1 70 ? 24.931 24.590 -0.375 1.00 38.38 70 SER A C 1
ATOM 545 O O . SER A 1 70 ? 23.809 24.750 0.103 1.00 38.38 70 SER A O 1
ATOM 547 N N . SER A 1 71 ? 25.787 23.709 0.163 1.00 40.75 71 SER A N 1
ATOM 548 C CA . SER A 1 71 ? 25.437 22.656 1.147 1.00 40.75 71 SER A CA 1
ATOM 549 C C . SER A 1 71 ? 24.818 23.133 2.475 1.00 40.75 71 SER A C 1
ATOM 551 O O . SER A 1 71 ? 24.028 22.409 3.084 1.00 40.75 71 SER A O 1
ATOM 553 N N . LYS A 1 72 ? 25.114 24.359 2.931 1.00 32.25 72 LYS A N 1
ATOM 554 C CA . LYS A 1 72 ? 24.535 24.912 4.175 1.00 32.25 72 LYS A CA 1
ATOM 555 C C . LYS A 1 72 ? 23.066 25.328 4.029 1.00 32.25 72 LYS A C 1
ATOM 557 O O . LYS A 1 72 ? 22.352 25.344 5.030 1.00 32.25 72 LYS A O 1
ATOM 562 N N . ARG A 1 73 ? 22.615 25.647 2.810 1.00 34.62 73 ARG A N 1
ATOM 563 C CA . ARG A 1 73 ? 21.210 25.971 2.507 1.00 34.62 73 ARG A CA 1
ATOM 564 C C . ARG A 1 73 ? 20.373 24.692 2.391 1.00 34.62 73 ARG A C 1
ATOM 566 O O . ARG A 1 73 ? 19.293 24.631 2.960 1.00 34.62 73 ARG A O 1
ATOM 573 N N . TRP A 1 74 ? 20.943 23.644 1.792 1.00 34.97 74 TRP A N 1
ATOM 574 C CA . TRP A 1 74 ? 20.310 22.332 1.593 1.00 34.97 74 TRP A CA 1
ATOM 575 C C . TRP A 1 74 ? 19.979 21.592 2.891 1.00 34.97 74 TRP A C 1
ATOM 577 O O . TRP A 1 74 ? 18.841 21.166 3.077 1.00 34.97 74 TRP A O 1
ATOM 587 N N . ARG A 1 75 ? 20.926 21.513 3.842 1.00 34.75 75 ARG A N 1
ATOM 588 C CA . ARG A 1 75 ? 20.645 20.918 5.166 1.00 34.75 75 ARG A CA 1
ATOM 589 C C . ARG A 1 75 ? 19.550 21.681 5.915 1.00 34.75 75 ARG A C 1
ATOM 591 O O . ARG A 1 75 ? 18.779 21.072 6.643 1.00 34.75 75 ARG A O 1
ATOM 598 N N . ARG A 1 76 ? 19.464 23.001 5.716 1.00 31.69 76 ARG A N 1
ATOM 599 C CA . ARG A 1 76 ? 18.457 23.861 6.350 1.00 31.69 76 ARG A CA 1
ATOM 600 C C . ARG A 1 76 ? 17.073 23.705 5.705 1.00 31.69 76 ARG A C 1
ATOM 602 O O . ARG A 1 76 ? 16.114 23.632 6.455 1.00 31.69 76 ARG A O 1
ATOM 609 N N . CYS A 1 77 ? 16.992 23.562 4.376 1.00 31.00 77 CYS A N 1
ATOM 610 C CA . CYS A 1 77 ? 15.748 23.267 3.644 1.00 31.00 77 CYS A CA 1
ATOM 611 C C . CYS A 1 77 ? 15.145 21.903 4.021 1.00 31.00 77 CYS A C 1
ATOM 613 O O . CYS A 1 77 ? 13.948 21.817 4.270 1.00 31.00 77 CYS A O 1
ATOM 615 N N . CYS A 1 78 ? 15.967 20.850 4.132 1.00 30.70 78 CYS A N 1
ATOM 616 C CA . CYS A 1 78 ? 15.487 19.519 4.539 1.00 30.70 78 CYS A CA 1
ATOM 617 C C . CYS A 1 78 ? 14.976 19.497 5.992 1.00 30.70 78 CYS A C 1
ATOM 619 O O . CYS A 1 78 ? 14.052 18.758 6.310 1.00 30.70 78 CYS A O 1
ATOM 621 N N . LEU A 1 79 ? 15.555 20.322 6.873 1.00 32.25 79 LEU A N 1
ATOM 622 C CA . LEU A 1 79 ? 15.136 20.440 8.275 1.00 32.25 79 LEU A CA 1
ATOM 623 C C . LEU A 1 79 ? 13.929 21.377 8.477 1.00 32.25 79 LEU A C 1
ATOM 625 O O . LEU A 1 79 ? 13.235 21.245 9.480 1.00 32.25 79 LEU A O 1
ATOM 629 N N . SER A 1 80 ? 13.654 22.304 7.549 1.00 30.95 80 SER A N 1
ATOM 630 C CA . SER A 1 80 ? 12.521 23.244 7.626 1.00 30.95 80 SER A CA 1
ATOM 631 C C . SER A 1 80 ? 11.232 22.745 6.958 1.00 30.95 80 SER A C 1
ATOM 633 O O . SER A 1 80 ? 10.211 23.414 7.037 1.00 30.95 80 SER A O 1
ATOM 635 N N . ALA A 1 81 ? 11.264 21.579 6.313 1.00 32.12 81 ALA A N 1
ATOM 636 C CA . ALA A 1 81 ? 10.179 20.981 5.531 1.00 32.12 81 ALA A CA 1
ATOM 637 C C . ALA A 1 81 ? 9.014 20.362 6.347 1.00 32.12 81 ALA A C 1
ATOM 639 O O . ALA A 1 81 ? 8.231 19.582 5.808 1.00 32.12 81 ALA A O 1
ATOM 640 N N . ARG A 1 82 ? 8.864 20.694 7.639 1.00 30.23 82 ARG A N 1
ATOM 641 C CA . ARG A 1 82 ? 7.604 20.473 8.371 1.00 30.23 82 ARG A CA 1
ATOM 642 C C . ARG A 1 82 ? 6.811 21.778 8.358 1.00 30.23 82 ARG A C 1
ATOM 644 O O . ARG A 1 82 ? 7.126 22.677 9.129 1.00 30.23 82 ARG A O 1
ATOM 651 N N . GLY A 1 83 ? 5.800 21.864 7.497 1.00 24.55 83 GLY A N 1
ATOM 652 C CA . GLY A 1 83 ? 4.839 22.969 7.507 1.00 24.55 83 GLY A CA 1
ATOM 653 C C . GLY A 1 83 ? 4.262 23.297 6.132 1.00 24.55 83 GLY A C 1
ATOM 654 O O . GLY A 1 83 ? 4.929 23.926 5.320 1.00 24.55 83 GLY A O 1
ATOM 655 N N . ASP A 1 84 ? 3.037 22.822 5.914 1.00 24.92 84 ASP A N 1
ATOM 656 C CA . ASP A 1 84 ? 1.896 23.455 5.238 1.00 24.92 84 ASP A CA 1
ATOM 657 C C . ASP A 1 84 ? 2.099 24.328 3.978 1.00 24.92 84 ASP A C 1
ATOM 659 O O . ASP A 1 84 ? 2.556 25.464 4.031 1.00 24.92 84 ASP A O 1
ATOM 663 N N . GLY A 1 85 ? 1.542 23.834 2.863 1.00 25.75 85 GLY A N 1
ATOM 664 C CA . GLY A 1 85 ? 0.304 24.420 2.324 1.00 25.75 85 GLY A CA 1
ATOM 665 C C . GLY A 1 85 ? 0.363 25.518 1.245 1.00 25.75 85 GLY A C 1
ATOM 666 O O . GLY A 1 85 ? 0.420 26.697 1.561 1.00 25.75 85 GLY A O 1
ATOM 667 N N . ALA A 1 86 ? 0.090 25.075 0.006 1.00 26.22 86 ALA A N 1
ATOM 668 C CA . ALA A 1 86 ? -0.893 25.616 -0.961 1.00 26.22 86 ALA A CA 1
ATOM 669 C C . ALA A 1 86 ? -0.593 26.864 -1.838 1.00 26.22 86 ALA A C 1
ATOM 671 O O . ALA A 1 86 ? -0.193 27.917 -1.355 1.00 26.22 86 ALA A O 1
ATOM 672 N N . GLY A 1 87 ? -0.941 26.755 -3.141 1.00 24.11 87 GLY A N 1
ATOM 673 C CA . GLY A 1 87 ? -1.225 27.911 -4.017 1.00 24.11 87 GLY A CA 1
ATOM 674 C C . GLY A 1 87 ? -0.954 27.784 -5.533 1.00 24.11 87 GLY A C 1
ATOM 675 O O . GLY A 1 87 ? -0.078 28.470 -6.038 1.00 24.11 87 GLY A O 1
ATOM 676 N N . THR A 1 88 ? -1.710 26.911 -6.218 1.00 25.45 88 THR A N 1
ATOM 677 C CA . THR A 1 88 ? -2.393 27.050 -7.541 1.00 25.45 88 THR A CA 1
ATOM 678 C C . THR A 1 88 ? -1.713 27.706 -8.766 1.00 25.45 88 THR A C 1
ATOM 680 O O . THR A 1 88 ? -1.440 28.903 -8.757 1.00 25.45 88 THR A O 1
ATOM 683 N N . ASP A 1 89 ? -1.644 26.971 -9.889 1.00 24.70 89 ASP A N 1
ATOM 684 C CA . ASP A 1 89 ? -1.602 27.531 -11.255 1.00 24.70 89 ASP A CA 1
ATOM 685 C C . ASP A 1 89 ? -2.674 26.864 -12.140 1.00 24.70 89 ASP A C 1
ATOM 687 O O . ASP A 1 89 ? -2.975 25.679 -12.005 1.00 24.70 89 ASP A O 1
ATOM 691 N N . ASN A 1 90 ? -3.281 27.681 -12.995 1.00 28.30 90 ASN A N 1
ATOM 692 C CA . ASN A 1 90 ? -4.545 27.520 -13.692 1.00 28.30 90 ASN A CA 1
ATOM 693 C C . ASN A 1 90 ? -4.263 27.421 -15.199 1.00 28.30 90 ASN A C 1
ATOM 695 O O . ASN A 1 90 ? -3.919 28.424 -15.826 1.00 28.30 90 ASN A O 1
ATOM 699 N N . ARG A 1 91 ? -4.421 26.233 -15.798 1.00 27.88 91 ARG A N 1
ATOM 700 C CA . ARG A 1 91 ? -4.402 26.048 -17.260 1.00 27.88 91 ARG A CA 1
ATOM 701 C C . ARG A 1 91 ? -5.502 25.081 -17.717 1.00 27.88 91 ARG A C 1
ATOM 703 O O . ARG A 1 91 ? -5.769 24.099 -17.027 1.00 27.88 91 ARG A O 1
ATOM 710 N N . PRO A 1 92 ? -6.153 25.350 -18.864 1.00 28.22 92 PRO A N 1
ATOM 711 C CA . PRO A 1 92 ? -7.338 24.620 -19.287 1.00 28.22 92 PRO A CA 1
ATOM 712 C C . PRO A 1 92 ? -6.980 23.343 -20.067 1.00 28.22 92 PRO A C 1
ATOM 714 O O . PRO A 1 92 ? -6.289 23.407 -21.079 1.00 28.22 92 PRO A O 1
ATOM 717 N N . GLY A 1 93 ? -7.537 22.208 -19.631 1.00 32.75 93 GLY A N 1
ATOM 718 C CA . GLY A 1 93 ? -7.899 21.082 -20.502 1.00 32.75 93 GLY A CA 1
ATOM 719 C C . GLY A 1 93 ? -6.866 19.974 -20.745 1.00 32.75 93 GLY A C 1
ATOM 720 O O . GLY A 1 93 ? -6.398 19.830 -21.868 1.00 32.75 93 GLY A O 1
ATOM 721 N N . GLN A 1 94 ? -6.622 19.120 -19.744 1.00 29.16 94 GLN A N 1
ATOM 722 C CA . GLN A 1 94 ? -6.409 17.666 -19.894 1.00 29.16 94 GLN A CA 1
ATOM 723 C C . GLN A 1 94 ? -6.659 16.997 -18.527 1.00 29.16 94 GLN A C 1
ATOM 725 O O . GLN A 1 94 ? -6.394 17.605 -17.497 1.00 29.16 94 GLN A O 1
ATOM 730 N N . GLY A 1 95 ? -7.325 15.841 -18.529 1.00 27.88 95 GLY A N 1
ATOM 731 C CA . GLY A 1 95 ? -8.204 15.355 -17.457 1.00 27.88 95 GLY A CA 1
ATOM 732 C C . GLY A 1 95 ? -7.595 15.217 -16.059 1.00 27.88 95 GLY A C 1
ATOM 733 O O . GLY A 1 95 ? -6.462 14.787 -15.894 1.00 27.88 95 GLY A O 1
ATOM 734 N N . TYR A 1 96 ? -8.410 15.545 -15.055 1.00 34.25 96 TYR A N 1
ATOM 735 C CA . TYR A 1 96 ? -8.227 15.111 -13.671 1.00 34.25 96 TYR A CA 1
ATOM 736 C C . TYR A 1 96 ? -8.047 13.587 -13.6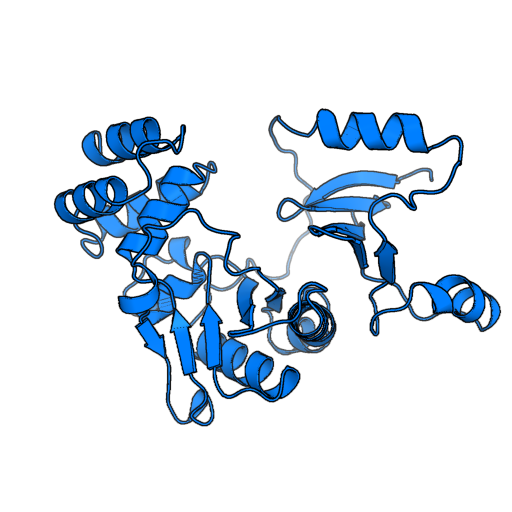29 1.00 34.25 96 TYR A C 1
ATOM 738 O O . TYR A 1 96 ? -8.811 12.885 -14.295 1.00 34.25 96 TYR A O 1
ATOM 746 N N . GLY A 1 97 ? -7.060 13.114 -12.858 1.00 46.12 97 GLY A N 1
ATOM 747 C CA . GLY A 1 97 ? -6.705 11.700 -12.715 1.00 46.12 97 GLY A CA 1
ATOM 748 C C . GLY A 1 97 ? -7.936 10.809 -12.591 1.00 46.12 97 GLY A C 1
ATOM 749 O O . GLY A 1 97 ? -8.771 10.985 -11.698 1.00 46.12 97 GLY A O 1
ATOM 750 N N . THR A 1 98 ? -8.086 9.894 -13.542 1.00 56.72 98 THR A N 1
ATOM 751 C CA . THR A 1 98 ? -9.120 8.868 -13.493 1.00 56.72 98 THR A CA 1
ATOM 752 C C . THR A 1 98 ? -8.867 7.973 -12.286 1.00 56.72 98 THR A C 1
ATOM 754 O O . THR A 1 98 ? -7.729 7.623 -11.994 1.00 56.72 98 THR A O 1
ATOM 757 N N . ALA A 1 99 ? -9.936 7.633 -11.566 1.00 72.50 99 ALA A N 1
ATOM 758 C CA . ALA A 1 99 ? -9.894 6.691 -10.457 1.00 72.50 99 ALA A CA 1
ATOM 759 C C . ALA A 1 99 ? -9.213 5.382 -10.886 1.00 72.50 99 ALA A C 1
ATOM 761 O O . ALA A 1 99 ? -9.647 4.767 -11.862 1.00 72.50 99 ALA A O 1
ATOM 762 N N . MET A 1 100 ? -8.179 4.965 -10.152 1.00 85.31 100 MET A N 1
ATOM 763 C CA . MET A 1 100 ? -7.432 3.757 -10.477 1.00 85.31 100 MET A CA 1
ATOM 764 C C . MET A 1 100 ? -8.309 2.510 -10.332 1.00 85.31 100 MET A C 1
ATOM 766 O O . MET A 1 100 ? -9.055 2.363 -9.356 1.00 85.31 100 MET A O 1
ATOM 770 N N . ARG A 1 101 ? -8.183 1.590 -11.286 1.00 89.88 101 ARG A N 1
ATOM 771 C CA . ARG A 1 101 ? -8.985 0.369 -11.392 1.00 89.88 101 ARG A CA 1
ATOM 772 C C . ARG A 1 101 ? -8.212 -0.889 -11.010 1.00 89.88 101 ARG A C 1
ATOM 774 O O . ARG A 1 101 ? -6.979 -0.932 -11.011 1.00 89.88 101 ARG A O 1
ATOM 781 N N . ARG A 1 102 ? -8.946 -1.962 -10.699 1.00 93.12 102 ARG A N 1
ATOM 782 C CA . ARG A 1 102 ? -8.357 -3.263 -10.345 1.00 93.12 102 ARG A CA 1
ATOM 783 C C . ARG A 1 102 ? -7.437 -3.818 -11.434 1.00 93.12 102 ARG A C 1
ATOM 785 O O . ARG A 1 102 ? -6.407 -4.407 -11.119 1.00 93.12 102 ARG A O 1
ATOM 792 N N . ASP A 1 103 ? -7.779 -3.627 -12.700 1.00 94.38 103 ASP A N 1
ATOM 793 C CA . ASP A 1 103 ? -6.974 -4.117 -13.819 1.00 94.38 103 ASP A CA 1
ATOM 794 C C . ASP A 1 103 ? -5.674 -3.332 -14.032 1.00 94.38 103 ASP A C 1
ATOM 796 O O . ASP A 1 103 ? -4.671 -3.915 -14.446 1.00 94.38 103 ASP A O 1
ATOM 800 N N . GLU A 1 104 ? -5.651 -2.047 -13.688 1.00 94.94 104 GLU A N 1
ATOM 801 C CA . GLU A 1 104 ? -4.419 -1.256 -13.627 1.00 94.94 104 GLU A CA 1
ATOM 802 C C . GLU A 1 104 ? -3.501 -1.762 -12.511 1.00 94.94 104 GLU A C 1
ATOM 804 O O . GLU A 1 104 ? -2.296 -1.883 -12.721 1.00 94.94 104 GLU A O 1
ATOM 809 N N . LEU A 1 105 ? -4.054 -2.163 -11.358 1.00 96.19 105 LEU A N 1
ATOM 810 C CA . LEU A 1 105 ? -3.266 -2.777 -10.285 1.00 96.19 105 LEU A CA 1
ATOM 811 C C . LEU A 1 105 ? -2.673 -4.120 -10.735 1.00 96.19 105 LEU A C 1
ATOM 813 O O . LEU A 1 105 ? -1.499 -4.396 -10.498 1.00 96.19 105 LEU A O 1
ATOM 817 N N . GLU A 1 106 ? -3.455 -4.953 -11.419 1.00 97.69 106 GLU A N 1
ATOM 818 C CA . GLU A 1 106 ? -2.969 -6.217 -11.985 1.00 97.69 106 GLU A CA 1
ATOM 819 C C . GLU A 1 106 ? -1.869 -5.992 -13.030 1.00 97.69 106 GLU A C 1
ATOM 821 O O . GLU A 1 106 ? -0.898 -6.754 -13.088 1.00 97.69 106 GLU A O 1
ATOM 826 N N . HIS A 1 107 ? -1.983 -4.927 -13.830 1.00 97.38 107 HIS A N 1
ATOM 827 C CA . HIS A 1 107 ? -0.938 -4.519 -14.758 1.00 97.38 107 HIS A CA 1
ATOM 828 C C . HIS A 1 107 ? 0.317 -4.046 -14.016 1.00 97.38 107 HIS A C 1
ATOM 830 O O . HIS A 1 107 ? 1.408 -4.498 -14.354 1.00 97.38 107 HIS A O 1
ATOM 836 N N . ALA A 1 108 ? 0.177 -3.216 -12.982 1.00 97.19 108 ALA A N 1
ATOM 837 C CA . ALA A 1 108 ? 1.288 -2.769 -12.145 1.00 97.19 108 ALA A CA 1
ATOM 838 C C . ALA A 1 108 ? 2.057 -3.960 -11.554 1.00 97.19 108 ALA A C 1
ATOM 840 O O . ALA A 1 108 ? 3.278 -4.031 -11.677 1.00 97.19 108 ALA A O 1
ATOM 841 N N . ILE A 1 109 ? 1.335 -4.938 -10.992 1.00 98.06 109 ILE A N 1
ATOM 842 C CA . ILE A 1 109 ? 1.903 -6.176 -10.441 1.00 98.06 109 ILE A CA 1
ATOM 843 C C . ILE A 1 109 ? 2.678 -6.928 -11.520 1.00 98.06 109 ILE A C 1
ATOM 845 O O . ILE A 1 109 ? 3.850 -7.240 -11.323 1.00 98.06 109 ILE A O 1
ATOM 849 N N . ARG A 1 110 ? 2.043 -7.190 -12.670 1.00 97.75 110 ARG A N 1
ATOM 850 C CA . ARG A 1 110 ? 2.672 -7.903 -13.787 1.00 97.75 110 ARG A CA 1
ATOM 851 C C . ARG A 1 110 ? 3.943 -7.200 -14.253 1.00 97.75 110 ARG A C 1
ATOM 853 O O . ARG A 1 110 ? 4.981 -7.844 -14.366 1.00 97.75 110 ARG A O 1
ATOM 860 N N . ALA A 1 111 ? 3.859 -5.897 -14.506 1.00 97.50 111 ALA A N 1
ATOM 861 C CA . ALA A 1 111 ? 4.974 -5.098 -14.989 1.00 97.50 111 ALA A CA 1
ATOM 862 C C . ALA A 1 111 ? 6.128 -5.092 -13.979 1.00 97.50 111 ALA A C 1
ATOM 864 O O . ALA A 1 111 ? 7.262 -5.363 -14.358 1.00 97.50 111 ALA A O 1
ATOM 865 N N . ALA A 1 112 ? 5.846 -4.872 -12.692 1.00 97.56 112 ALA A N 1
ATOM 866 C CA . ALA A 1 112 ? 6.869 -4.894 -11.651 1.00 97.56 112 ALA A CA 1
ATOM 867 C C . ALA A 1 112 ? 7.555 -6.265 -11.564 1.00 97.56 112 ALA A C 1
ATOM 869 O O . ALA A 1 112 ? 8.781 -6.330 -11.519 1.00 97.56 112 ALA A O 1
ATOM 870 N N . THR A 1 113 ? 6.788 -7.360 -11.615 1.00 97.62 113 THR A N 1
ATOM 871 C CA . THR A 1 113 ? 7.342 -8.724 -11.575 1.00 97.62 113 THR A CA 1
ATOM 872 C C . THR A 1 113 ? 8.171 -9.066 -12.813 1.00 97.62 113 THR A C 1
ATOM 874 O O . THR A 1 113 ? 9.201 -9.726 -12.681 1.00 97.62 113 THR A O 1
ATOM 877 N N . ASP A 1 114 ? 7.780 -8.560 -13.989 1.00 96.75 114 ASP A N 1
ATOM 878 C CA . ASP A 1 114 ? 8.545 -8.706 -15.232 1.00 96.75 114 ASP A CA 1
ATOM 879 C C . ASP A 1 114 ? 9.901 -7.971 -15.131 1.00 96.75 114 ASP A C 1
ATOM 881 O O . ASP A 1 114 ? 10.917 -8.523 -15.556 1.00 96.75 114 ASP A O 1
ATOM 885 N N . ILE A 1 115 ? 9.933 -6.768 -14.534 1.00 95.44 115 ILE A N 1
ATOM 886 C CA . ILE A 1 115 ? 11.153 -5.955 -14.350 1.00 95.44 115 ILE A CA 1
ATOM 887 C C . ILE A 1 115 ? 12.140 -6.600 -13.376 1.00 95.44 115 ILE A C 1
ATOM 889 O O . ILE A 1 115 ? 13.333 -6.648 -13.661 1.00 95.44 115 ILE A O 1
ATOM 893 N N . ILE A 1 116 ? 11.660 -7.102 -12.236 1.00 94.69 116 ILE A N 1
ATOM 894 C CA . ILE A 1 116 ? 12.534 -7.689 -11.205 1.00 94.69 116 ILE A CA 1
ATOM 895 C C . ILE A 1 116 ? 12.805 -9.183 -11.422 1.00 94.69 116 ILE A C 1
ATOM 897 O O . ILE A 1 116 ? 13.492 -9.800 -10.612 1.00 94.69 116 ILE A O 1
ATOM 901 N N . HIS A 1 117 ? 12.241 -9.779 -12.479 1.00 94.25 117 HIS A N 1
ATOM 902 C CA . HIS A 1 117 ? 12.297 -11.217 -12.764 1.00 94.25 117 HIS A CA 1
ATOM 903 C C . HIS A 1 117 ? 11.866 -12.099 -11.574 1.00 94.25 117 HIS A C 1
ATOM 905 O O . HIS A 1 117 ? 12.438 -13.162 -11.324 1.00 94.25 117 HIS A O 1
ATOM 911 N N . GLY A 1 118 ? 10.850 -11.646 -10.835 1.00 93.25 118 GLY A N 1
ATOM 912 C CA . GLY A 1 118 ? 10.308 -12.311 -9.649 1.00 93.25 118 GLY A CA 1
ATOM 913 C C . GLY A 1 118 ? 8.891 -12.838 -9.868 1.00 93.25 118 GLY A C 1
ATOM 914 O O . GLY A 1 118 ? 8.230 -12.497 -10.843 1.00 93.25 118 GLY A O 1
ATOM 915 N N . ASP A 1 119 ? 8.394 -13.654 -8.938 1.00 95.00 119 ASP A N 1
ATOM 916 C CA . ASP A 1 119 ? 7.020 -14.177 -8.967 1.00 95.00 119 ASP A CA 1
ATOM 917 C C . ASP A 1 119 ? 6.060 -13.407 -8.046 1.00 95.00 119 ASP A C 1
ATOM 919 O O . ASP A 1 119 ? 4.839 -13.604 -8.096 1.00 95.00 119 ASP A O 1
ATOM 923 N N . ARG A 1 120 ? 6.607 -12.550 -7.177 1.00 96.50 120 ARG A N 1
ATOM 924 C CA . ARG A 1 120 ? 5.884 -11.873 -6.101 1.00 96.50 120 ARG A CA 1
ATOM 925 C C . ARG A 1 120 ? 6.399 -10.462 -5.857 1.00 96.50 120 ARG A C 1
ATOM 927 O O . ARG A 1 120 ? 7.604 -10.224 -5.834 1.00 96.50 120 ARG A O 1
ATOM 934 N N . VAL A 1 121 ? 5.466 -9.555 -5.591 1.00 97.50 121 VAL A N 1
ATOM 935 C CA . VAL A 1 121 ? 5.715 -8.188 -5.112 1.00 97.50 121 VAL A CA 1
ATOM 936 C C . VAL A 1 121 ? 4.745 -7.853 -3.985 1.00 97.50 121 VAL A C 1
ATOM 938 O O . VAL A 1 121 ? 3.699 -8.491 -3.858 1.00 97.50 121 VAL A O 1
ATOM 941 N N . ILE A 1 122 ? 5.074 -6.856 -3.171 1.00 97.12 122 ILE A N 1
ATOM 942 C CA . ILE A 1 122 ? 4.208 -6.348 -2.106 1.00 97.12 122 ILE A CA 1
ATOM 943 C C . ILE A 1 122 ? 3.636 -5.008 -2.565 1.00 97.12 122 ILE A C 1
ATOM 945 O O . ILE A 1 122 ? 4.378 -4.122 -2.977 1.00 97.12 122 ILE A O 1
ATOM 949 N N . VAL A 1 123 ? 2.316 -4.860 -2.498 1.00 96.62 123 VAL A N 1
ATOM 950 C CA . VAL A 1 123 ? 1.622 -3.605 -2.803 1.00 96.62 123 VAL A CA 1
ATOM 951 C C . VAL A 1 123 ? 1.338 -2.899 -1.485 1.00 96.62 123 VAL A C 1
ATOM 953 O O . VAL A 1 123 ? 0.570 -3.393 -0.652 1.00 96.62 123 VAL A O 1
ATOM 956 N N . ILE A 1 124 ? 1.967 -1.745 -1.304 1.00 90.62 124 ILE A N 1
ATOM 957 C CA . ILE A 1 124 ? 1.855 -0.899 -0.113 1.00 90.62 124 ILE A CA 1
ATOM 958 C C . ILE A 1 124 ? 0.997 0.324 -0.482 1.00 90.62 124 ILE A C 1
ATOM 960 O O . ILE A 1 124 ? 0.612 0.522 -1.633 1.00 90.62 124 ILE A O 1
ATOM 964 N N . GLY A 1 125 ? 0.601 1.128 0.501 1.00 88.62 125 GLY A N 1
ATOM 965 C CA . GLY A 1 125 ? -0.102 2.384 0.239 1.00 88.62 125 GLY A CA 1
ATOM 966 C C . GLY A 1 125 ? -1.572 2.203 -0.142 1.00 88.62 125 GLY A C 1
ATOM 967 O O . GLY A 1 125 ? -2.150 1.125 0.003 1.00 88.62 125 GLY A O 1
ATOM 968 N N . SER A 1 126 ? -2.222 3.288 -0.574 1.00 88.94 126 SER A N 1
ATOM 969 C CA . SER A 1 126 ? -3.684 3.317 -0.765 1.00 88.94 126 SER A CA 1
ATOM 970 C C . SER A 1 126 ? -4.182 2.294 -1.775 1.00 88.94 126 SER A C 1
ATOM 972 O O . SER A 1 126 ? -5.240 1.718 -1.552 1.00 88.94 126 SER A O 1
ATOM 974 N N . GLN A 1 127 ? -3.414 2.024 -2.834 1.00 91.88 127 GLN A N 1
ATOM 975 C CA . GLN A 1 127 ? -3.843 1.132 -3.913 1.00 91.88 127 GLN A CA 1
ATOM 976 C C . GLN A 1 127 ? -3.877 -0.345 -3.515 1.00 91.88 127 GLN A C 1
ATOM 978 O O . GLN A 1 127 ? -4.524 -1.139 -4.192 1.00 91.88 127 GLN A O 1
ATOM 983 N N . SER A 1 128 ? -3.295 -0.714 -2.371 1.00 95.31 128 SER A N 1
ATOM 984 C CA . SER A 1 128 ? -3.484 -2.049 -1.793 1.00 95.31 128 SER A CA 1
ATOM 985 C C . SER A 1 128 ? -4.954 -2.364 -1.473 1.00 95.31 128 SER A C 1
ATOM 987 O O . SER A 1 128 ? -5.340 -3.531 -1.492 1.00 95.31 128 SER A O 1
ATOM 989 N N . ILE A 1 129 ? -5.812 -1.348 -1.285 1.00 95.94 129 ILE A N 1
ATOM 990 C CA . ILE A 1 129 ? -7.255 -1.541 -1.065 1.00 95.94 129 ILE A CA 1
ATOM 991 C C . ILE A 1 129 ? -7.933 -2.251 -2.241 1.00 95.94 129 ILE A C 1
ATOM 993 O O . ILE A 1 129 ? -8.829 -3.072 -2.029 1.00 95.94 129 ILE A O 1
ATOM 997 N N . LEU A 1 130 ? -7.440 -2.013 -3.466 1.00 95.19 130 LEU A N 1
ATOM 998 C CA . LEU A 1 130 ? -7.923 -2.681 -4.672 1.00 95.19 130 LEU A CA 1
ATOM 999 C C . LEU A 1 130 ? -7.660 -4.194 -4.619 1.00 95.19 130 LEU A C 1
ATOM 1001 O O . LEU A 1 130 ? -8.298 -4.955 -5.336 1.00 95.19 130 LEU A O 1
ATOM 1005 N N . GLY A 1 131 ? -6.740 -4.634 -3.748 1.00 95.31 131 GLY A N 1
ATOM 1006 C CA . GLY A 1 131 ? -6.510 -6.015 -3.322 1.00 95.31 131 GLY A CA 1
ATOM 1007 C C . GLY A 1 131 ? -7.778 -6.756 -2.921 1.00 95.31 131 GLY A C 1
ATOM 1008 O O . GLY A 1 131 ? -7.974 -7.895 -3.349 1.00 95.31 131 GLY A O 1
ATOM 1009 N N . SER A 1 132 ? -8.609 -6.087 -2.118 1.00 96.19 132 SER A N 1
ATOM 1010 C CA . SER A 1 132 ? -9.780 -6.659 -1.442 1.00 96.19 132 SER A CA 1
ATOM 1011 C C . SER A 1 132 ? -11.110 -6.214 -2.040 1.00 96.19 132 SER A C 1
ATOM 1013 O O . SER A 1 132 ? -12.087 -6.951 -1.945 1.00 96.19 132 SER A O 1
ATOM 1015 N N . PHE A 1 133 ? -11.150 -5.024 -2.641 1.00 94.12 133 PHE A N 1
ATOM 1016 C CA . PHE A 1 133 ? -12.362 -4.423 -3.189 1.00 94.12 133 PHE A CA 1
ATOM 1017 C C . PHE A 1 133 ? -12.103 -3.931 -4.606 1.00 94.12 133 PHE A C 1
ATOM 1019 O O . PHE A 1 133 ? -11.054 -3.356 -4.877 1.00 94.12 133 PHE A O 1
ATOM 1026 N N . THR A 1 134 ? -13.047 -4.125 -5.514 1.00 90.25 134 THR A N 1
ATOM 1027 C CA . THR A 1 134 ? -12.966 -3.540 -6.856 1.00 90.25 134 THR A CA 1
ATOM 1028 C C . THR A 1 134 ? -13.468 -2.096 -6.854 1.00 90.25 134 THR A C 1
ATOM 1030 O O . THR A 1 134 ? -14.122 -1.645 -5.910 1.00 90.25 134 THR A O 1
ATOM 1033 N N . GLU A 1 135 ? -13.127 -1.331 -7.892 1.00 87.81 135 GLU A N 1
ATOM 1034 C CA . GLU A 1 135 ? -13.432 0.102 -7.982 1.00 87.81 135 GLU A CA 1
ATOM 1035 C C . GLU A 1 135 ? -14.931 0.436 -7.868 1.00 87.81 135 GLU A C 1
ATOM 1037 O O . GLU A 1 135 ? -15.281 1.522 -7.420 1.00 87.81 135 GLU A O 1
ATOM 1042 N N . ASP A 1 136 ? -15.819 -0.494 -8.224 1.00 87.56 136 ASP A N 1
ATOM 1043 C CA . ASP A 1 136 ? -17.279 -0.374 -8.133 1.00 87.56 136 ASP A CA 1
ATOM 1044 C C . ASP A 1 136 ? -17.815 -0.468 -6.698 1.00 87.56 136 ASP A C 1
ATOM 1046 O O . ASP A 1 136 ? -18.929 -0.022 -6.423 1.00 87.56 136 ASP A O 1
ATOM 1050 N N . GLN A 1 137 ? -17.024 -1.020 -5.778 1.00 89.06 137 GLN A N 1
ATOM 1051 C CA . GLN A 1 137 ? -17.365 -1.115 -4.359 1.00 89.06 137 GLN A CA 1
ATOM 1052 C C . GLN A 1 137 ? -16.826 0.071 -3.553 1.00 89.06 137 GLN A C 1
ATOM 1054 O O . GLN A 1 137 ? -17.254 0.290 -2.421 1.00 89.06 137 GLN A O 1
ATOM 1059 N N . LEU A 1 138 ? -15.862 0.813 -4.106 1.00 87.75 138 LEU A N 1
ATOM 1060 C CA . LEU A 1 138 ? -15.134 1.863 -3.404 1.00 87.75 138 LEU A CA 1
ATOM 1061 C C . LEU A 1 138 ? -15.719 3.251 -3.704 1.00 87.75 138 LEU A C 1
ATOM 1063 O O . LEU A 1 138 ? -16.096 3.540 -4.841 1.00 87.75 138 LEU A O 1
ATOM 1067 N N . PRO A 1 139 ? -15.733 4.171 -2.722 1.00 82.06 139 PRO A N 1
ATOM 1068 C CA . PRO A 1 139 ? -15.989 5.578 -3.003 1.00 82.06 139 PRO A CA 1
ATOM 1069 C C . PRO A 1 139 ? -14.973 6.114 -4.012 1.00 82.06 139 PRO A C 1
ATOM 1071 O O . PRO A 1 139 ? -13.773 5.888 -3.861 1.00 82.06 139 PRO A O 1
ATOM 1074 N N . ALA A 1 140 ? -15.433 6.890 -4.996 1.00 73.56 140 ALA A N 1
ATOM 1075 C CA . ALA A 1 140 ? -14.575 7.405 -6.069 1.00 73.56 140 ALA A CA 1
ATOM 1076 C C . ALA A 1 140 ? -13.349 8.188 -5.559 1.00 73.56 140 ALA A C 1
ATOM 1078 O O . ALA A 1 140 ? -12.330 8.239 -6.233 1.00 73.56 140 ALA A O 1
ATOM 1079 N N . THR A 1 141 ? -13.431 8.772 -4.361 1.00 71.81 141 THR A N 1
ATOM 1080 C CA . THR A 1 141 ? -12.350 9.523 -3.707 1.00 71.81 141 THR A CA 1
ATOM 1081 C C . THR A 1 141 ? -11.205 8.650 -3.182 1.00 71.81 141 THR A C 1
ATOM 1083 O O . THR A 1 141 ? -10.110 9.163 -2.961 1.00 71.81 141 THR A O 1
ATOM 1086 N N . ILE A 1 142 ? -11.426 7.346 -2.981 1.00 76.50 142 ILE A N 1
ATOM 1087 C CA . ILE A 1 142 ? -10.439 6.402 -2.429 1.00 76.50 142 ILE A CA 1
ATOM 1088 C C . ILE A 1 142 ? -9.357 6.050 -3.448 1.00 76.50 142 ILE A C 1
ATOM 1090 O O . ILE A 1 142 ? -8.198 5.871 -3.078 1.00 76.50 142 ILE A O 1
ATOM 1094 N N . THR A 1 143 ? -9.731 5.965 -4.721 1.00 70.62 143 THR A N 1
ATOM 1095 C CA . THR A 1 143 ? -8.864 5.518 -5.817 1.00 70.62 143 THR A CA 1
ATOM 1096 C C . THR A 1 143 ? -8.330 6.676 -6.659 1.00 70.62 143 THR A C 1
ATOM 1098 O O . THR A 1 143 ? -7.751 6.446 -7.718 1.00 70.62 143 THR A O 1
ATOM 1101 N N . MET A 1 144 ? -8.484 7.923 -6.196 1.00 69.38 144 MET A N 1
ATOM 1102 C CA . MET A 1 144 ? -7.895 9.105 -6.835 1.00 69.38 144 MET A CA 1
ATOM 1103 C C . MET A 1 144 ? -6.382 9.146 -6.590 1.00 69.38 144 MET A C 1
ATOM 1105 O O . MET A 1 144 ? -5.894 9.852 -5.704 1.00 69.38 144 MET A O 1
ATOM 1109 N N . SER A 1 145 ? -5.648 8.330 -7.339 1.00 74.25 145 SER A N 1
ATOM 1110 C CA . SER A 1 145 ? -4.191 8.307 -7.380 1.00 74.25 145 SER A CA 1
ATOM 1111 C C . SER A 1 145 ? -3.729 7.626 -8.660 1.00 74.25 145 SER A C 1
ATOM 1113 O O . SER A 1 145 ? -4.165 6.527 -8.980 1.00 74.25 145 SER A O 1
ATOM 1115 N N . ASP A 1 146 ? -2.793 8.268 -9.334 1.00 78.81 146 ASP A N 1
ATOM 1116 C CA . ASP A 1 146 ? -2.117 7.844 -10.557 1.00 78.81 146 ASP A CA 1
ATOM 1117 C C . ASP A 1 146 ? -0.945 6.890 -10.243 1.00 78.81 146 ASP A C 1
ATOM 1119 O O . ASP A 1 146 ? -0.221 6.463 -11.137 1.00 78.81 146 ASP A O 1
ATOM 1123 N N . ALA A 1 147 ? -0.709 6.601 -8.961 1.00 88.25 147 ALA A N 1
ATOM 1124 C CA . ALA A 1 147 ? 0.482 5.924 -8.463 1.00 88.25 147 ALA A CA 1
ATOM 1125 C C . ALA A 1 147 ? 0.139 4.654 -7.679 1.00 88.25 147 ALA A C 1
ATOM 1127 O O . ALA A 1 147 ? -0.745 4.674 -6.814 1.00 88.25 147 ALA A O 1
ATOM 1128 N N . VAL A 1 148 ? 0.897 3.585 -7.930 1.00 93.69 148 VAL A N 1
ATOM 1129 C CA . VAL A 1 148 ? 0.882 2.332 -7.161 1.00 93.69 148 VAL A CA 1
ATOM 1130 C C . VAL A 1 148 ? 2.201 2.176 -6.425 1.00 93.69 148 VAL A C 1
ATOM 1132 O O . VAL A 1 148 ? 3.241 2.063 -7.067 1.00 93.69 148 VAL A O 1
ATOM 1135 N N . ASP A 1 149 ? 2.167 2.109 -5.097 1.00 94.31 149 ASP A N 1
ATOM 1136 C CA . ASP A 1 149 ? 3.371 1.852 -4.308 1.00 94.31 149 ASP A CA 1
ATOM 1137 C C . ASP A 1 149 ? 3.671 0.341 -4.297 1.00 94.31 149 ASP A C 1
ATOM 1139 O O . ASP A 1 149 ? 2.897 -0.454 -3.750 1.00 94.31 149 ASP A O 1
ATOM 1143 N N . ILE A 1 150 ? 4.786 -0.077 -4.903 1.00 95.94 150 ILE A N 1
ATOM 1144 C CA . ILE A 1 150 ? 5.205 -1.485 -4.965 1.00 95.94 150 ILE A CA 1
ATOM 1145 C C . ILE A 1 150 ? 6.601 -1.652 -4.372 1.00 95.94 150 ILE A C 1
ATOM 1147 O O . ILE A 1 150 ? 7.551 -0.989 -4.780 1.00 95.94 150 ILE A O 1
ATOM 1151 N N . ALA A 1 151 ? 6.725 -2.605 -3.452 1.00 94.81 151 ALA A N 1
ATOM 1152 C CA . ALA A 1 151 ? 7.994 -3.082 -2.928 1.00 94.81 151 ALA A CA 1
ATOM 1153 C C . ALA A 1 151 ? 8.332 -4.465 -3.520 1.00 94.81 151 ALA A C 1
ATOM 1155 O O . ALA A 1 151 ? 7.456 -5.342 -3.582 1.00 94.81 151 ALA A O 1
ATOM 1156 N N . PRO A 1 152 ? 9.590 -4.716 -3.925 1.00 94.31 152 PRO A N 1
ATOM 1157 C CA . PRO A 1 152 ? 10.060 -6.073 -4.187 1.00 94.31 152 PRO A CA 1
ATOM 1158 C C . PRO A 1 152 ? 9.833 -6.971 -2.962 1.00 94.31 152 PRO A C 1
ATOM 1160 O O . PRO A 1 152 ? 9.974 -6.534 -1.820 1.00 94.31 152 PRO A O 1
ATOM 1163 N N . PHE A 1 153 ? 9.487 -8.245 -3.176 1.00 92.38 153 PHE A N 1
ATOM 1164 C CA . PHE A 1 153 ? 9.276 -9.173 -2.056 1.00 92.38 153 PHE A CA 1
ATOM 1165 C C . PHE A 1 153 ? 10.562 -9.404 -1.243 1.00 92.38 153 PHE A C 1
ATOM 1167 O O . PHE A 1 153 ? 10.522 -9.499 -0.016 1.00 92.38 153 PHE A O 1
ATOM 1174 N N . SER A 1 154 ? 11.700 -9.475 -1.932 1.00 89.31 154 SER A N 1
ATOM 1175 C CA . SER A 1 154 ? 13.039 -9.557 -1.354 1.00 89.31 154 SER A CA 1
ATOM 1176 C C . SER A 1 154 ? 13.960 -8.698 -2.207 1.00 89.31 154 SER A C 1
ATOM 1178 O O . SER A 1 154 ? 14.027 -8.928 -3.410 1.00 89.31 154 SER A O 1
ATOM 1180 N N . ASP A 1 155 ? 14.657 -7.749 -1.593 1.00 87.06 155 ASP A N 1
ATOM 1181 C CA . ASP A 1 155 ? 15.638 -6.877 -2.249 1.00 87.06 155 ASP A CA 1
ATOM 1182 C C . ASP A 1 155 ? 16.975 -6.936 -1.493 1.00 87.06 155 ASP A C 1
ATOM 1184 O O . ASP A 1 155 ? 17.045 -7.486 -0.389 1.00 87.06 155 ASP A O 1
ATOM 1188 N N . ASP A 1 156 ? 18.037 -6.410 -2.098 1.00 85.19 156 ASP A N 1
ATOM 1189 C CA . ASP A 1 156 ? 19.307 -6.190 -1.411 1.00 85.19 156 ASP A CA 1
ATOM 1190 C C . ASP A 1 156 ? 19.281 -4.909 -0.555 1.00 85.19 156 ASP A C 1
ATOM 1192 O O . ASP A 1 156 ? 18.415 -4.046 -0.702 1.00 85.19 156 ASP A O 1
ATOM 1196 N N . ASP A 1 157 ? 20.263 -4.756 0.339 1.00 79.38 157 ASP A N 1
ATOM 1197 C CA . ASP A 1 157 ? 20.385 -3.565 1.199 1.00 79.38 157 ASP A CA 1
ATOM 1198 C C . ASP A 1 157 ? 20.562 -2.252 0.403 1.00 79.38 157 ASP A C 1
ATOM 1200 O O . ASP A 1 157 ? 20.447 -1.156 0.960 1.00 79.38 157 ASP A O 1
ATOM 1204 N N . ALA A 1 158 ? 20.896 -2.342 -0.890 1.00 78.56 158 ALA A N 1
ATOM 1205 C CA . ALA A 1 158 ? 21.088 -1.204 -1.778 1.00 78.56 158 ALA A CA 1
ATOM 1206 C C . ALA A 1 158 ? 19.811 -0.804 -2.544 1.00 78.56 158 ALA A C 1
ATOM 1208 O O . ALA A 1 158 ? 19.846 0.224 -3.235 1.00 78.56 158 ALA A O 1
ATOM 1209 N N . GLY A 1 159 ? 18.717 -1.564 -2.405 1.00 86.19 159 GLY A N 1
ATOM 1210 C CA . GLY A 1 159 ? 17.433 -1.326 -3.066 1.00 86.19 159 GLY A CA 1
ATOM 1211 C C . GLY A 1 159 ? 17.469 -1.564 -4.576 1.00 86.19 159 GLY A C 1
ATOM 1212 O O . GLY A 1 159 ? 16.747 -0.907 -5.321 1.00 86.19 159 GLY A O 1
ATOM 1213 N N . THR A 1 160 ? 18.359 -2.428 -5.069 1.00 87.62 160 THR A N 1
ATOM 1214 C CA . THR A 1 160 ? 18.622 -2.555 -6.513 1.00 87.62 160 THR A CA 1
ATOM 1215 C C . THR A 1 160 ? 17.371 -2.904 -7.326 1.00 87.62 160 THR A C 1
ATOM 1217 O O . THR A 1 160 ? 17.189 -2.381 -8.435 1.00 87.62 160 THR A O 1
ATOM 1220 N N . LEU A 1 161 ? 16.488 -3.758 -6.803 1.00 91.00 161 LEU A N 1
ATOM 1221 C CA . LEU A 1 161 ? 15.242 -4.103 -7.489 1.00 91.00 161 LEU A CA 1
ATOM 1222 C C . LEU A 1 161 ? 14.229 -2.958 -7.426 1.00 91.00 161 LEU A C 1
ATOM 1224 O O . LEU A 1 161 ? 13.580 -2.676 -8.435 1.00 91.00 161 LEU A O 1
ATOM 1228 N N . ALA A 1 162 ? 14.124 -2.269 -6.289 1.00 89.38 162 ALA A N 1
ATOM 1229 C CA . ALA A 1 162 ? 13.288 -1.082 -6.140 1.00 89.38 162 ALA A CA 1
ATOM 1230 C C . ALA A 1 162 ? 13.668 0.007 -7.161 1.00 89.38 162 ALA A C 1
ATOM 1232 O O . ALA A 1 162 ? 12.802 0.513 -7.873 1.00 89.38 162 ALA A O 1
ATOM 1233 N N . ASP A 1 163 ? 14.957 0.302 -7.339 1.00 86.38 163 ASP A N 1
ATOM 1234 C CA . ASP A 1 163 ? 15.400 1.272 -8.352 1.00 86.38 163 ASP A CA 1
ATOM 1235 C C . ASP A 1 163 ? 15.137 0.814 -9.787 1.00 86.38 163 ASP A C 1
ATOM 1237 O O . ASP A 1 163 ? 14.868 1.638 -10.664 1.00 86.38 163 ASP A O 1
ATOM 1241 N N . SER A 1 164 ? 15.201 -0.494 -10.042 1.00 90.62 164 SER A N 1
ATOM 1242 C CA . SER A 1 164 ? 14.868 -1.050 -11.357 1.00 90.62 164 SER A CA 1
ATOM 1243 C C . SER A 1 164 ? 13.387 -0.836 -11.683 1.00 90.62 164 SER A C 1
ATOM 1245 O O . SER A 1 164 ? 13.058 -0.443 -12.804 1.00 90.62 164 SER A O 1
ATOM 1247 N N . ILE A 1 165 ? 12.501 -1.029 -10.697 1.00 92.06 165 ILE A N 1
ATOM 1248 C CA . ILE A 1 165 ? 11.069 -0.716 -10.810 1.00 92.06 165 ILE A CA 1
ATOM 1249 C C . ILE A 1 165 ? 10.874 0.777 -11.077 1.00 92.06 165 ILE A C 1
ATOM 1251 O O . ILE A 1 165 ? 10.214 1.125 -12.053 1.00 92.06 165 ILE A O 1
ATOM 1255 N N . ASP A 1 166 ? 11.462 1.650 -10.259 1.00 88.50 166 ASP A N 1
ATOM 1256 C CA . ASP A 1 166 ? 11.262 3.101 -10.363 1.00 88.50 166 ASP A CA 1
ATOM 1257 C C . ASP A 1 166 ? 11.762 3.648 -11.710 1.00 88.50 166 ASP A C 1
ATOM 1259 O O . ASP A 1 166 ? 11.075 4.411 -12.387 1.00 88.50 166 ASP A O 1
ATOM 1263 N N . SER A 1 167 ? 12.921 3.178 -12.179 1.00 88.25 167 SER A N 1
ATOM 1264 C CA . SER A 1 167 ? 13.474 3.578 -13.477 1.00 88.25 167 SER A CA 1
ATOM 1265 C C . SER A 1 167 ? 12.591 3.151 -14.656 1.00 88.25 167 SER A C 1
ATOM 1267 O O . SER A 1 167 ? 12.448 3.900 -15.626 1.00 88.25 167 SER A O 1
ATOM 1269 N N . ALA A 1 168 ? 11.998 1.956 -14.595 1.00 90.38 168 ALA A N 1
ATOM 1270 C CA . ALA A 1 168 ? 11.227 1.402 -15.705 1.00 90.38 168 ALA A CA 1
ATOM 1271 C C . ALA A 1 168 ? 9.750 1.822 -15.700 1.00 90.38 168 ALA A C 1
ATOM 1273 O O . ALA A 1 168 ? 9.168 2.023 -16.768 1.00 90.38 168 ALA A O 1
ATOM 1274 N N . LEU A 1 169 ? 9.147 1.927 -14.515 1.00 94.25 169 LEU A N 1
ATOM 1275 C CA . LEU A 1 169 ? 7.702 2.045 -14.306 1.00 94.25 169 LEU A CA 1
ATOM 1276 C C . LEU A 1 169 ? 7.301 3.309 -13.541 1.00 94.25 169 LEU A C 1
ATOM 1278 O O . LEU A 1 169 ? 6.106 3.582 -13.428 1.00 94.25 169 LEU A O 1
ATOM 1282 N N . GLY A 1 170 ? 8.269 4.074 -13.033 1.00 90.38 170 GLY A N 1
ATOM 1283 C CA . GLY A 1 170 ? 8.045 5.276 -12.237 1.00 90.38 170 GLY A CA 1
ATOM 1284 C C . GLY A 1 170 ? 7.511 6.463 -13.028 1.00 90.38 170 GLY A C 1
ATOM 1285 O O . GLY A 1 170 ? 7.187 6.384 -14.221 1.00 90.38 170 GLY A O 1
ATOM 1286 N N . GLU A 1 171 ? 7.389 7.594 -12.342 1.00 88.62 171 GLU A N 1
ATOM 1287 C CA . GLU A 1 171 ? 6.811 8.807 -12.910 1.00 88.62 171 GLU A CA 1
ATOM 1288 C C . GLU A 1 171 ? 7.595 9.247 -14.166 1.00 88.62 171 GLU A C 1
ATOM 1290 O O . GLU A 1 171 ? 8.822 9.326 -14.164 1.00 88.62 171 GLU A O 1
ATOM 1295 N N . TRP A 1 172 ? 6.882 9.542 -15.260 1.00 86.88 172 TRP A N 1
ATOM 1296 C CA . TRP A 1 172 ? 7.418 10.017 -16.549 1.00 86.88 172 TRP A CA 1
ATOM 1297 C C . TRP A 1 172 ? 8.118 8.959 -17.403 1.00 86.88 172 TRP A C 1
ATOM 1299 O O . TRP A 1 172 ? 8.561 9.269 -18.521 1.00 86.88 172 TRP A O 1
ATOM 1309 N N . SER A 1 173 ? 8.159 7.714 -16.928 1.00 86.69 173 SER A N 1
ATOM 1310 C CA . SER A 1 173 ? 8.575 6.562 -17.719 1.00 86.69 173 SER A CA 1
ATOM 1311 C C . SER A 1 173 ? 7.699 6.391 -18.974 1.00 86.69 173 SER A C 1
ATOM 1313 O O . SER A 1 173 ? 6.581 6.918 -19.048 1.00 86.69 173 SER A O 1
ATOM 1315 N N . PRO A 1 174 ? 8.178 5.651 -19.991 1.00 89.56 174 PRO A N 1
ATOM 1316 C CA . PRO A 1 174 ? 7.331 5.234 -21.106 1.00 89.56 174 PRO A CA 1
ATOM 1317 C C . PRO A 1 174 ? 6.057 4.530 -20.630 1.00 89.56 174 PRO A C 1
ATOM 1319 O O . PRO A 1 174 ? 4.993 4.808 -21.168 1.00 89.56 174 PRO A O 1
ATOM 1322 N N . PHE A 1 175 ? 6.156 3.721 -19.569 1.00 92.25 175 PHE A N 1
ATOM 1323 C CA . PHE A 1 175 ? 5.011 3.074 -18.934 1.00 92.25 175 PHE A CA 1
ATOM 1324 C C . PHE A 1 175 ? 3.981 4.101 -18.442 1.00 92.25 175 PHE A C 1
ATOM 1326 O O . PHE A 1 175 ? 2.817 4.017 -18.826 1.00 92.25 175 PHE A O 1
ATOM 1333 N N . HIS A 1 176 ? 4.411 5.122 -17.689 1.00 91.88 176 HIS A N 1
ATOM 1334 C CA . HIS A 1 176 ? 3.505 6.175 -17.215 1.00 91.88 176 HIS A CA 1
ATOM 1335 C C . HIS A 1 176 ? 2.809 6.887 -18.382 1.00 91.88 176 HIS A C 1
ATOM 1337 O O . HIS A 1 176 ? 1.594 7.069 -18.381 1.00 91.88 176 HIS A O 1
ATOM 1343 N N . LYS A 1 177 ? 3.566 7.258 -19.418 1.00 87.88 177 LYS A N 1
ATOM 1344 C CA . LYS A 1 177 ? 3.018 7.968 -20.585 1.00 87.88 177 LYS A CA 1
ATOM 1345 C C . LYS A 1 177 ? 2.037 7.122 -21.392 1.00 87.88 177 LYS A C 1
ATOM 1347 O O . LYS A 1 177 ? 1.116 7.677 -21.981 1.00 87.88 177 LYS A O 1
ATOM 1352 N N . GLU A 1 178 ? 2.266 5.815 -21.461 1.00 92.00 178 GLU A N 1
ATOM 1353 C CA . GLU A 1 178 ? 1.443 4.889 -22.236 1.00 92.00 178 GLU A CA 1
ATOM 1354 C C . GLU A 1 178 ? 0.152 4.514 -21.505 1.00 92.00 178 GLU A C 1
ATOM 1356 O O . GLU A 1 178 ? -0.907 4.469 -22.129 1.00 92.00 1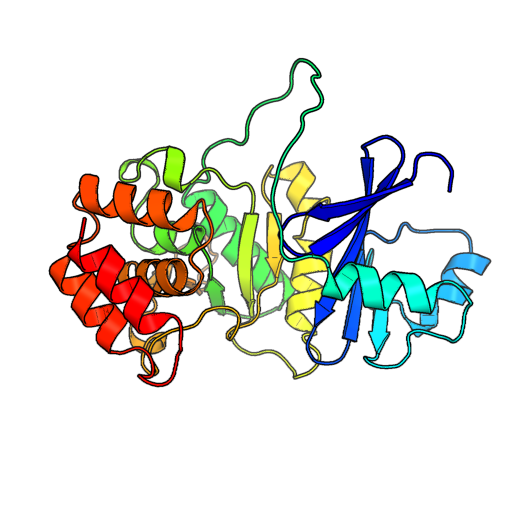78 GLU A O 1
ATOM 1361 N N . PHE A 1 179 ? 0.226 4.276 -20.193 1.00 91.06 179 PHE A N 1
ATOM 1362 C CA . PHE A 1 179 ? -0.895 3.728 -19.425 1.00 91.06 179 PHE A CA 1
ATOM 1363 C C . PHE A 1 179 ? -1.601 4.741 -18.520 1.00 91.06 179 PHE A C 1
ATOM 1365 O O . PHE A 1 179 ? -2.682 4.440 -18.031 1.00 91.06 179 PHE A O 1
ATOM 1372 N N . GLY A 1 180 ? -1.041 5.937 -18.317 1.00 88.19 180 GLY A N 1
ATOM 1373 C CA . GLY A 1 180 ? -1.668 6.998 -17.519 1.00 88.19 180 GLY A CA 1
ATOM 1374 C C . GLY A 1 180 ? -1.583 6.803 -16.001 1.00 88.19 180 GLY A C 1
ATOM 1375 O O . GLY A 1 180 ? -2.150 7.600 -15.264 1.00 88.19 180 GLY A O 1
ATOM 1376 N N . PHE A 1 181 ? -0.863 5.778 -15.540 1.00 92.75 181 PHE A N 1
ATOM 1377 C CA . PHE A 1 181 ? -0.507 5.557 -14.139 1.00 92.75 181 PHE A CA 1
ATOM 1378 C C . PHE A 1 181 ? 0.936 5.045 -14.048 1.00 92.75 181 PHE A C 1
ATOM 1380 O O . PHE A 1 181 ? 1.492 4.554 -15.034 1.00 92.75 181 PHE A O 1
ATOM 1387 N N . TYR A 1 182 ? 1.556 5.138 -12.877 1.00 93.44 182 TYR A N 1
ATOM 1388 C CA . TYR A 1 182 ? 2.938 4.721 -12.651 1.00 93.44 182 TYR A CA 1
ATOM 1389 C C . TYR A 1 182 ? 3.099 3.881 -11.381 1.00 93.44 182 TYR A C 1
ATOM 1391 O O . TYR A 1 182 ? 2.228 3.843 -10.510 1.00 93.44 182 TYR A O 1
ATOM 1399 N N . VAL A 1 183 ? 4.228 3.184 -11.283 1.00 95.00 183 VAL A N 1
ATOM 1400 C CA . VAL A 1 183 ? 4.611 2.420 -10.093 1.00 95.00 183 VAL A CA 1
ATOM 1401 C C . VAL A 1 183 ? 5.686 3.188 -9.348 1.00 95.00 183 VAL A C 1
ATOM 1403 O O . VAL A 1 183 ? 6.767 3.411 -9.879 1.00 95.00 183 VAL A O 1
ATOM 1406 N N . GLN A 1 184 ? 5.393 3.571 -8.113 1.00 92.38 184 GLN A N 1
ATOM 1407 C CA . GLN A 1 184 ? 6.377 4.141 -7.210 1.00 92.38 184 GLN A CA 1
ATOM 1408 C C . GLN A 1 184 ? 7.037 3.009 -6.426 1.00 92.38 184 GLN A C 1
ATOM 1410 O O . GLN A 1 184 ? 6.359 2.214 -5.772 1.00 92.38 184 GLN A O 1
ATOM 1415 N N . ALA A 1 185 ? 8.364 2.925 -6.487 1.00 89.75 185 ALA A N 1
ATOM 1416 C CA . ALA A 1 185 ? 9.076 1.945 -5.684 1.00 89.75 185 ALA A CA 1
ATOM 1417 C C . ALA A 1 185 ? 8.975 2.298 -4.191 1.00 89.75 185 ALA A C 1
ATOM 1419 O O . ALA A 1 185 ? 9.207 3.441 -3.788 1.00 89.75 185 ALA A O 1
ATOM 1420 N N . ALA A 1 186 ? 8.626 1.308 -3.374 1.00 87.62 186 ALA A N 1
ATOM 1421 C CA . ALA A 1 186 ? 8.501 1.429 -1.927 1.00 87.62 186 ALA A CA 1
ATOM 1422 C C . ALA A 1 186 ? 9.410 0.426 -1.205 1.00 87.62 186 ALA A C 1
ATOM 1424 O O . ALA A 1 186 ? 9.793 -0.602 -1.761 1.00 87.62 186 ALA A O 1
ATOM 1425 N N . GLU A 1 187 ? 9.710 0.704 0.062 1.00 82.31 187 GLU A N 1
ATOM 1426 C CA . GLU A 1 187 ? 10.354 -0.249 0.971 1.00 82.31 187 GLU A CA 1
ATOM 1427 C C . GLU A 1 187 ? 9.293 -0.971 1.817 1.00 82.31 187 GLU A C 1
ATOM 1429 O O . GLU A 1 187 ? 8.204 -0.437 2.070 1.00 82.31 187 GLU A O 1
ATOM 1434 N N . ARG A 1 188 ? 9.605 -2.169 2.318 1.00 80.81 188 ARG A N 1
ATOM 1435 C CA . ARG A 1 188 ? 8.684 -2.930 3.183 1.00 80.81 188 ARG A CA 1
ATOM 1436 C C . ARG A 1 188 ? 8.396 -2.191 4.491 1.00 80.81 188 ARG A C 1
ATOM 1438 O O . ARG A 1 188 ? 7.280 -2.228 4.997 1.00 80.81 188 ARG A O 1
ATOM 1445 N N . GLU A 1 189 ? 9.382 -1.457 4.988 1.00 78.88 189 GLU A N 1
ATOM 1446 C CA . GLU A 1 189 ? 9.367 -0.739 6.261 1.00 78.88 189 GLU A CA 1
ATOM 1447 C C . GLU A 1 189 ? 8.758 0.671 6.150 1.00 78.88 189 GLU A C 1
ATOM 1449 O O . GLU A 1 189 ? 8.710 1.412 7.133 1.00 78.88 189 GLU A O 1
ATOM 1454 N N . THR A 1 190 ? 8.262 1.066 4.969 1.00 77.56 190 THR A N 1
ATOM 1455 C CA . THR A 1 190 ? 7.697 2.412 4.743 1.00 77.56 190 THR A CA 1
ATOM 1456 C C . THR A 1 190 ? 6.421 2.661 5.561 1.00 77.56 190 THR A C 1
ATOM 1458 O O . THR A 1 190 ? 6.054 3.810 5.825 1.00 77.56 190 THR A O 1
ATOM 1461 N N . ALA A 1 191 ? 5.725 1.594 5.963 1.00 85.00 191 ALA A N 1
ATOM 1462 C CA . ALA A 1 191 ? 4.504 1.643 6.756 1.00 85.00 191 ALA A CA 1
ATOM 1463 C C . ALA A 1 191 ? 4.737 1.074 8.162 1.00 85.00 191 ALA A C 1
ATOM 1465 O O . ALA A 1 191 ? 5.335 0.016 8.328 1.00 85.00 191 ALA A O 1
ATOM 1466 N N . VAL A 1 192 ? 4.205 1.760 9.177 1.00 92.44 192 VAL A N 1
ATOM 1467 C CA . VAL A 1 192 ? 4.159 1.224 10.542 1.00 92.44 192 VAL A CA 1
ATOM 1468 C C . VAL A 1 192 ? 2.978 0.263 10.634 1.00 92.44 192 VAL A C 1
ATOM 1470 O O . VAL A 1 192 ? 1.827 0.679 10.490 1.00 92.44 192 VAL A O 1
ATOM 1473 N N . LEU A 1 193 ? 3.278 -1.014 10.847 1.00 93.88 193 LEU A N 1
ATOM 1474 C CA . LEU A 1 193 ? 2.334 -2.129 10.798 1.00 93.88 193 LEU A CA 1
ATOM 1475 C C . LEU A 1 193 ? 2.511 -3.032 12.034 1.00 93.88 193 LEU A C 1
ATOM 1477 O O . LEU A 1 193 ? 3.584 -3.015 12.637 1.00 93.88 193 LEU A O 1
ATOM 1481 N N . PRO A 1 194 ? 1.490 -3.812 12.435 1.00 94.25 194 PRO A N 1
ATOM 1482 C CA . PRO A 1 194 ? 1.643 -4.842 13.469 1.00 94.25 194 PRO A CA 1
ATOM 1483 C C . PRO A 1 194 ? 2.625 -5.939 13.049 1.00 94.25 194 PRO A C 1
ATOM 1485 O O . PRO A 1 194 ? 2.635 -6.288 11.877 1.00 94.25 194 PRO A O 1
ATOM 1488 N N . ASP A 1 195 ? 3.349 -6.563 13.981 1.00 91.44 195 ASP A N 1
ATOM 1489 C CA . ASP A 1 195 ? 4.398 -7.567 13.690 1.00 91.44 195 ASP A CA 1
ATOM 1490 C C . ASP A 1 195 ? 3.957 -8.736 12.787 1.00 91.44 195 ASP A C 1
ATOM 1492 O O . ASP A 1 195 ? 4.761 -9.327 12.070 1.00 91.44 195 ASP A O 1
ATOM 1496 N N . ASP A 1 196 ? 2.674 -9.088 12.812 1.00 92.25 196 ASP A N 1
ATOM 1497 C CA . ASP A 1 196 ? 2.093 -10.230 12.108 1.00 92.25 196 ASP A CA 1
ATOM 1498 C C . ASP A 1 196 ? 1.323 -9.847 10.826 1.00 92.25 196 ASP A C 1
ATOM 1500 O O . ASP A 1 196 ? 0.578 -10.666 10.280 1.00 92.25 196 ASP A O 1
ATOM 1504 N N . TRP A 1 197 ? 1.489 -8.614 10.331 1.00 94.56 197 TRP A N 1
ATOM 1505 C CA . TRP A 1 197 ? 0.790 -8.094 9.147 1.00 94.56 197 TRP A CA 1
ATOM 1506 C C . TRP A 1 197 ? 0.987 -8.955 7.892 1.00 94.56 197 TRP A C 1
ATOM 1508 O O . TRP A 1 197 ? 0.058 -9.121 7.101 1.00 94.56 197 TRP A O 1
ATOM 1518 N N . GLU A 1 198 ? 2.164 -9.564 7.730 1.00 93.31 198 GLU A N 1
ATOM 1519 C CA . GLU A 1 198 ? 2.499 -10.379 6.556 1.00 93.31 198 GLU A CA 1
ATOM 1520 C C . GLU A 1 198 ? 1.589 -11.603 6.403 1.00 93.31 198 GLU A C 1
ATOM 1522 O O . GLU A 1 198 ? 1.284 -12.017 5.285 1.00 93.31 198 GLU A O 1
ATOM 1527 N N . TYR A 1 199 ? 1.082 -12.152 7.511 1.00 93.62 199 TYR A N 1
ATOM 1528 C CA . TYR A 1 199 ? 0.155 -13.288 7.484 1.00 93.62 199 TYR A CA 1
ATOM 1529 C C . TYR A 1 199 ? -1.249 -12.913 7.000 1.00 93.62 199 TYR A C 1
ATOM 1531 O O . TYR A 1 199 ? -2.061 -13.798 6.732 1.00 93.62 199 TYR A O 1
ATOM 1539 N N . ARG A 1 200 ? -1.550 -11.615 6.899 1.00 95.44 200 ARG A N 1
ATOM 1540 C CA . ARG A 1 200 ? -2.852 -11.091 6.468 1.00 95.44 200 ARG A CA 1
ATOM 1541 C C . ARG A 1 200 ? -2.833 -10.491 5.069 1.00 95.44 200 ARG A C 1
ATOM 1543 O O . ARG A 1 200 ? -3.862 -10.004 4.614 1.00 95.44 200 ARG A O 1
ATOM 1550 N N . LEU A 1 201 ? -1.695 -10.538 4.380 1.00 96.44 201 LEU A N 1
ATOM 1551 C CA . LEU A 1 201 ? -1.573 -10.062 3.007 1.00 96.44 201 LEU A CA 1
ATOM 1552 C C . LEU A 1 201 ? -2.645 -10.682 2.099 1.00 96.44 201 LEU A C 1
ATOM 1554 O O . LEU A 1 201 ? -2.848 -11.898 2.066 1.00 96.44 201 LEU A O 1
ATOM 1558 N N . VAL A 1 202 ? -3.304 -9.832 1.318 1.00 97.75 202 VAL A N 1
ATOM 1559 C CA . VAL A 1 202 ? -4.340 -10.214 0.361 1.00 97.75 202 VAL A CA 1
ATOM 1560 C C . VAL A 1 202 ? -3.692 -10.435 -1.001 1.00 97.75 202 VAL A C 1
ATOM 1562 O O . VAL A 1 202 ? -3.204 -9.505 -1.644 1.00 97.75 202 VAL A O 1
ATOM 1565 N N . GLY A 1 203 ? -3.661 -11.694 -1.436 1.00 97.38 203 GLY A N 1
ATOM 1566 C CA . GLY A 1 203 ? -3.032 -12.098 -2.691 1.00 97.38 203 GLY A CA 1
ATOM 1567 C C . GLY A 1 203 ? -3.880 -11.777 -3.922 1.00 97.38 203 GLY A C 1
ATOM 1568 O O . GLY A 1 203 ? -5.023 -12.210 -4.040 1.00 97.38 203 GLY A O 1
ATOM 1569 N N . VAL A 1 204 ? -3.277 -11.081 -4.881 1.00 97.69 204 VAL A N 1
ATOM 1570 C CA . VAL A 1 204 ? -3.835 -10.785 -6.204 1.00 97.69 204 VAL A CA 1
ATOM 1571 C C . VAL A 1 204 ? -3.082 -11.612 -7.232 1.00 97.69 204 VAL A C 1
ATOM 1573 O O . VAL A 1 204 ? -1.921 -11.326 -7.528 1.00 97.69 204 VAL A O 1
ATOM 1576 N N . ARG A 1 205 ? -3.721 -12.662 -7.751 1.00 97.56 205 ARG A N 1
ATOM 1577 C CA . ARG A 1 205 ? -3.105 -13.591 -8.702 1.00 97.56 205 ARG A CA 1
ATOM 1578 C C . ARG A 1 205 ? -4.140 -14.143 -9.670 1.00 97.56 205 ARG A C 1
ATOM 1580 O O . ARG A 1 205 ? -5.080 -14.811 -9.247 1.00 97.56 205 ARG A O 1
ATOM 1587 N N . ASN A 1 206 ? -3.952 -13.893 -10.959 1.00 95.06 206 ASN A N 1
ATOM 1588 C CA . ASN A 1 206 ? -4.810 -14.405 -12.025 1.00 95.06 206 ASN A CA 1
ATOM 1589 C C . ASN A 1 206 ? -4.083 -14.357 -13.383 1.00 95.06 206 ASN A C 1
ATOM 1591 O O . ASN A 1 206 ? -2.888 -14.069 -13.468 1.00 95.06 206 ASN A O 1
ATOM 1595 N N . GLU A 1 207 ? -4.802 -14.640 -14.469 1.00 95.69 207 GLU A N 1
ATOM 1596 C CA . GLU A 1 207 ? -4.245 -14.592 -15.826 1.00 95.69 207 GLU A CA 1
ATOM 1597 C C . GLU A 1 207 ? -3.746 -13.190 -16.218 1.00 95.69 207 GLU A C 1
ATOM 1599 O O . GLU A 1 207 ? -2.741 -13.073 -16.922 1.00 95.69 207 GLU A O 1
ATOM 1604 N N . ARG A 1 208 ? -4.381 -12.117 -15.721 1.00 93.88 208 ARG A N 1
ATOM 1605 C CA . ARG A 1 208 ? -3.983 -10.727 -16.008 1.00 93.88 208 ARG A CA 1
ATOM 1606 C C . ARG A 1 208 ? -2.662 -10.352 -15.342 1.00 93.88 208 ARG A C 1
ATOM 1608 O O . ARG A 1 208 ? -1.886 -9.594 -15.930 1.00 93.88 208 ARG A O 1
ATOM 1615 N N . THR A 1 209 ? -2.360 -10.954 -14.189 1.00 94.12 209 THR A N 1
ATOM 1616 C CA . THR A 1 209 ? -1.040 -10.872 -13.543 1.00 94.12 209 THR A CA 1
ATOM 1617 C C . THR A 1 209 ? -0.027 -11.879 -14.100 1.00 94.12 209 THR A C 1
ATOM 1619 O O . THR A 1 209 ? 1.073 -11.989 -13.566 1.00 94.12 209 THR A O 1
ATOM 1622 N N . ARG A 1 210 ? -0.372 -12.645 -15.151 1.00 94.81 210 ARG A N 1
ATOM 1623 C CA . ARG A 1 210 ? 0.425 -13.778 -15.671 1.00 94.81 210 ARG A CA 1
ATOM 1624 C C . ARG A 1 210 ? 0.821 -14.782 -14.579 1.00 94.81 210 ARG A C 1
ATOM 1626 O O . ARG A 1 210 ? 1.895 -15.371 -14.623 1.00 94.81 210 ARG A O 1
ATOM 1633 N N . ASN A 1 211 ? -0.067 -15.007 -13.611 1.00 94.31 211 ASN A N 1
ATOM 1634 C CA . ASN A 1 211 ? 0.151 -15.864 -12.443 1.00 94.31 211 ASN A CA 1
ATOM 1635 C C . ASN A 1 211 ? 1.255 -15.405 -11.471 1.00 94.31 211 ASN A C 1
ATOM 1637 O O . ASN A 1 211 ? 1.535 -16.147 -10.523 1.00 94.31 211 ASN A O 1
ATOM 1641 N N . SER A 1 212 ? 1.822 -14.206 -11.628 1.00 97.00 212 SER A N 1
ATOM 1642 C CA . SER A 1 212 ? 2.565 -13.541 -10.553 1.00 97.00 212 SER A CA 1
ATOM 1643 C C . SER A 1 212 ? 1.602 -13.058 -9.466 1.00 97.00 212 SER A C 1
ATOM 1645 O O . SER A 1 212 ? 0.412 -12.854 -9.730 1.00 97.00 212 SER A O 1
ATOM 1647 N N . THR A 1 213 ? 2.089 -12.883 -8.238 1.00 98.12 213 THR A N 1
ATOM 1648 C CA . THR A 1 213 ? 1.245 -12.494 -7.095 1.00 98.12 213 THR A CA 1
ATOM 1649 C C . THR A 1 213 ? 1.604 -11.103 -6.585 1.00 98.12 213 THR A C 1
ATOM 1651 O O . THR A 1 213 ? 2.730 -10.868 -6.154 1.00 98.12 213 THR A O 1
ATOM 1654 N N . GLY A 1 214 ? 0.625 -10.200 -6.566 1.00 97.88 214 GLY A N 1
ATOM 1655 C CA . GLY A 1 214 ? 0.707 -8.962 -5.794 1.00 97.88 214 GLY A CA 1
ATOM 1656 C C . GLY A 1 214 ? 0.149 -9.182 -4.396 1.00 97.88 214 GLY A C 1
ATOM 1657 O O . GLY A 1 214 ? -1.024 -9.517 -4.248 1.00 97.88 214 GLY A O 1
ATOM 1658 N N . LEU A 1 215 ? 0.977 -9.019 -3.374 1.00 97.94 215 LEU A N 1
ATOM 1659 C CA . LEU A 1 215 ? 0.594 -9.157 -1.973 1.00 97.94 215 LEU A CA 1
ATOM 1660 C C . LEU A 1 215 ? 0.173 -7.786 -1.439 1.00 97.94 215 LEU A C 1
ATOM 1662 O O . LEU A 1 215 ? 1.017 -6.964 -1.095 1.00 97.94 215 LEU A O 1
ATOM 1666 N N . CYS A 1 216 ? -1.128 -7.520 -1.416 1.00 97.69 216 CYS A N 1
ATOM 1667 C CA . CYS A 1 216 ? -1.680 -6.251 -0.949 1.00 97.69 216 CYS A CA 1
ATOM 1668 C C . CYS A 1 216 ? -1.853 -6.256 0.571 1.00 97.69 216 CYS A C 1
ATOM 1670 O O . CYS A 1 216 ? -2.234 -7.279 1.138 1.00 97.69 216 CYS A O 1
ATOM 1672 N N . LEU A 1 217 ? -1.634 -5.117 1.230 1.00 97.06 217 LEU A N 1
ATOM 1673 C CA . LEU A 1 217 ? -1.996 -4.964 2.641 1.00 97.06 217 LEU A CA 1
ATOM 1674 C C . LEU A 1 217 ? -3.469 -5.326 2.888 1.00 97.06 217 LEU A C 1
ATOM 1676 O O . LEU A 1 217 ? -4.353 -4.968 2.106 1.00 97.06 217 LEU A O 1
ATOM 1680 N N . ASP A 1 218 ? -3.726 -6.006 4.007 1.00 97.06 218 ASP A N 1
ATOM 1681 C CA . ASP A 1 218 ? -5.082 -6.176 4.528 1.00 97.06 218 ASP A CA 1
ATOM 1682 C C . ASP A 1 218 ? -5.732 -4.796 4.736 1.00 97.06 218 ASP A C 1
ATOM 1684 O O . ASP A 1 218 ? -5.061 -3.869 5.204 1.00 97.06 218 ASP A O 1
ATOM 1688 N N . PRO A 1 219 ? -7.033 -4.630 4.441 1.00 97.50 219 PRO A N 1
ATOM 1689 C CA . PRO A 1 219 ? -7.692 -3.333 4.553 1.00 97.50 219 PRO A CA 1
ATOM 1690 C C . PRO A 1 219 ? -7.581 -2.682 5.942 1.00 97.50 219 PRO A C 1
ATOM 1692 O O . PRO A 1 219 ? -7.443 -1.463 6.035 1.00 97.50 219 PRO A O 1
ATOM 1695 N N . TYR A 1 220 ? -7.583 -3.466 7.028 1.00 98.00 220 TYR A N 1
ATOM 1696 C CA . TYR A 1 220 ? -7.429 -2.921 8.379 1.00 98.00 220 TYR A CA 1
ATOM 1697 C C . TYR A 1 220 ? -5.977 -2.552 8.690 1.00 98.00 220 TYR A C 1
ATOM 1699 O O . TYR A 1 220 ? -5.753 -1.540 9.350 1.00 98.00 220 TYR A O 1
ATOM 1707 N N . ASP A 1 221 ? -4.999 -3.326 8.205 1.00 97.69 221 ASP A N 1
ATOM 1708 C CA . ASP A 1 221 ? -3.572 -2.974 8.292 1.00 97.69 221 ASP A CA 1
ATOM 1709 C C . ASP A 1 221 ? -3.279 -1.677 7.517 1.00 97.69 221 ASP A C 1
ATOM 1711 O O . ASP A 1 221 ? -2.621 -0.778 8.041 1.00 97.69 221 ASP A O 1
ATOM 1715 N N . LEU A 1 222 ? -3.848 -1.526 6.315 1.00 96.56 222 LEU A N 1
ATOM 1716 C CA . LEU A 1 222 ? -3.770 -0.298 5.522 1.00 96.56 222 LEU A CA 1
ATOM 1717 C C . LEU A 1 222 ? -4.351 0.904 6.277 1.00 96.56 222 LEU A C 1
ATOM 1719 O O . LEU A 1 222 ? -3.703 1.950 6.375 1.00 96.56 222 LEU A O 1
ATOM 1723 N N . CYS A 1 223 ? -5.572 0.779 6.805 1.00 97.31 223 CYS A N 1
ATOM 1724 C CA . CYS A 1 223 ? -6.207 1.847 7.573 1.00 97.31 223 CYS A CA 1
ATOM 1725 C C . CYS A 1 223 ? -5.394 2.199 8.824 1.00 97.31 223 CYS A C 1
ATOM 1727 O O . CYS A 1 223 ? -5.185 3.380 9.096 1.00 97.31 223 CYS A O 1
ATOM 1729 N N . ALA A 1 224 ? -4.891 1.203 9.555 1.00 97.62 224 ALA A N 1
ATOM 1730 C CA . ALA A 1 224 ? -4.060 1.429 10.730 1.00 97.62 224 ALA A CA 1
ATOM 1731 C C . ALA A 1 224 ? -2.767 2.180 10.364 1.00 97.62 224 ALA A C 1
ATOM 1733 O O . ALA A 1 224 ? -2.487 3.223 10.955 1.00 97.62 224 ALA A O 1
ATOM 1734 N N . ALA A 1 225 ? -2.042 1.740 9.328 1.00 95.88 225 ALA A N 1
ATOM 1735 C CA . ALA A 1 225 ? -0.838 2.417 8.841 1.00 95.88 225 ALA A CA 1
ATOM 1736 C C . ALA A 1 225 ? -1.109 3.875 8.427 1.00 95.88 225 ALA A C 1
ATOM 1738 O O . ALA A 1 225 ? -0.316 4.771 8.727 1.00 95.88 225 ALA A O 1
ATOM 1739 N N . LYS A 1 226 ? -2.254 4.140 7.787 1.00 94.25 226 LYS A N 1
ATOM 1740 C CA . LYS A 1 226 ? -2.698 5.493 7.421 1.00 94.25 226 LYS A CA 1
ATOM 1741 C C . LYS A 1 226 ? -2.974 6.378 8.632 1.00 94.25 226 LYS A C 1
ATOM 1743 O O . LYS A 1 226 ? -2.560 7.534 8.637 1.00 94.25 226 LYS A O 1
ATOM 1748 N N . LEU A 1 227 ? -3.622 5.851 9.668 1.00 96.31 227 LEU A N 1
ATOM 1749 C CA . LEU A 1 227 ? -3.877 6.605 10.898 1.00 96.31 227 LEU A CA 1
ATOM 1750 C C . LEU A 1 227 ? -2.601 6.873 11.699 1.00 96.31 227 LEU A C 1
ATOM 1752 O O . LEU A 1 227 ? -2.483 7.935 12.300 1.00 96.31 227 LEU A O 1
ATOM 1756 N N . ILE A 1 228 ? -1.619 5.969 11.661 1.00 96.25 228 ILE A N 1
ATOM 1757 C CA . ILE A 1 228 ? -0.290 6.234 12.229 1.00 96.25 228 ILE A CA 1
ATOM 1758 C C . ILE A 1 228 ? 0.459 7.296 11.414 1.00 96.25 228 ILE A C 1
ATOM 1760 O O . ILE A 1 228 ? 1.124 8.164 11.980 1.00 96.25 228 ILE A O 1
ATOM 1764 N N . ALA A 1 229 ? 0.375 7.255 10.082 1.00 90.56 229 ALA A N 1
ATOM 1765 C CA . ALA A 1 229 ? 0.975 8.275 9.223 1.00 90.56 229 ALA A CA 1
ATOM 1766 C C . ALA A 1 229 ? 0.315 9.655 9.403 1.00 90.56 229 ALA A C 1
ATOM 1768 O O . ALA A 1 229 ? 1.018 10.666 9.340 1.00 90.56 229 ALA A O 1
ATOM 1769 N N . ALA A 1 230 ? -1.000 9.678 9.652 1.00 89.56 230 ALA A N 1
ATOM 1770 C CA . ALA A 1 230 ? -1.821 10.842 9.988 1.00 89.56 230 ALA A CA 1
ATOM 1771 C C . ALA A 1 230 ? -1.667 12.033 9.022 1.00 89.56 230 ALA A C 1
ATOM 1773 O O . ALA A 1 230 ? -1.675 13.195 9.439 1.00 89.56 230 ALA A O 1
ATOM 1774 N N . ARG A 1 231 ? -1.511 11.782 7.713 1.00 83.75 231 ARG A N 1
ATOM 1775 C CA . ARG A 1 231 ? -1.466 12.868 6.718 1.00 83.75 231 ARG A CA 1
ATOM 1776 C C . ARG A 1 231 ? -2.879 13.444 6.546 1.00 83.75 231 ARG A C 1
ATOM 1778 O O . ARG A 1 231 ? -3.848 12.706 6.710 1.00 83.75 231 ARG A O 1
ATOM 1785 N N . PRO A 1 232 ? -3.047 14.713 6.126 1.00 77.12 232 PRO A N 1
ATOM 1786 C CA . PRO A 1 232 ? -4.372 15.335 6.009 1.00 77.12 232 PRO A CA 1
ATOM 1787 C C . PRO A 1 232 ? -5.406 14.520 5.209 1.00 77.12 232 PRO A C 1
ATOM 1789 O O . PRO A 1 232 ? -6.583 14.505 5.558 1.00 77.12 232 PRO A O 1
ATOM 1792 N N . LYS A 1 233 ? -4.966 13.795 4.169 1.00 82.56 233 LYS A N 1
ATOM 1793 C CA . LYS A 1 233 ? -5.829 12.933 3.344 1.00 82.56 233 LYS A CA 1
ATOM 1794 C C . LYS A 1 233 ? -6.150 11.564 3.958 1.00 82.56 233 LYS A C 1
ATOM 1796 O O . LYS A 1 233 ? -7.105 10.922 3.534 1.00 82.56 233 LYS A O 1
ATOM 1801 N N . ASP A 1 234 ? -5.365 11.101 4.929 1.00 90.12 234 ASP A N 1
ATOM 1802 C CA . ASP A 1 234 ? -5.481 9.743 5.467 1.00 90.12 234 ASP A CA 1
ATOM 1803 C C . ASP A 1 234 ? -6.731 9.577 6.340 1.00 90.12 234 ASP A C 1
ATOM 1805 O O . ASP A 1 234 ? -7.422 8.571 6.209 1.00 90.12 234 ASP A O 1
ATOM 1809 N N . HIS A 1 235 ? -7.095 10.580 7.150 1.00 90.75 235 HIS A N 1
ATOM 1810 C CA . HIS A 1 235 ? -8.357 10.551 7.903 1.00 90.75 235 HIS A CA 1
ATOM 1811 C C . HIS A 1 235 ? -9.574 10.489 6.976 1.00 90.75 235 HIS A C 1
ATOM 1813 O O . HIS A 1 235 ? -10.477 9.695 7.215 1.00 90.75 235 HIS A O 1
ATOM 1819 N N . ALA A 1 236 ? -9.580 11.279 5.897 1.00 89.25 236 ALA A N 1
ATOM 1820 C CA . ALA A 1 236 ? -10.664 11.262 4.915 1.00 89.25 236 ALA A CA 1
ATOM 1821 C C . ALA A 1 236 ? -10.770 9.901 4.207 1.00 89.25 236 ALA A C 1
ATOM 1823 O O . ALA A 1 236 ? -11.869 9.386 4.026 1.00 89.25 236 ALA A O 1
ATOM 1824 N N . PHE A 1 237 ? -9.629 9.293 3.865 1.00 91.06 237 PHE A N 1
ATOM 1825 C CA . PHE A 1 237 ? -9.576 7.951 3.285 1.00 91.06 237 PHE A CA 1
ATOM 1826 C C . PHE A 1 237 ? -10.184 6.901 4.224 1.00 91.06 237 PHE A C 1
ATOM 1828 O O . PHE A 1 237 ? -11.040 6.121 3.818 1.00 91.06 237 PHE A O 1
ATOM 1835 N N . VAL A 1 238 ? -9.756 6.877 5.489 1.00 95.19 238 VAL A N 1
ATOM 1836 C CA . VAL A 1 238 ? -10.227 5.874 6.456 1.00 95.19 238 VAL A CA 1
ATOM 1837 C C . VAL A 1 238 ? -11.698 6.096 6.807 1.00 95.19 238 VAL A C 1
ATOM 1839 O O . VAL A 1 238 ? -12.456 5.130 6.866 1.00 95.19 238 VAL A O 1
ATOM 1842 N N . LEU A 1 239 ? -12.122 7.351 6.975 1.00 93.25 239 LEU A N 1
ATOM 1843 C CA . LEU A 1 239 ? -13.514 7.692 7.257 1.00 93.25 239 LEU A CA 1
ATOM 1844 C C . LEU A 1 239 ? -14.444 7.242 6.125 1.00 93.25 239 LEU A C 1
ATOM 1846 O O . LEU A 1 239 ? -15.444 6.590 6.399 1.00 93.25 239 LEU A O 1
ATOM 1850 N N . ALA A 1 240 ? -14.081 7.489 4.864 1.00 91.19 240 ALA A N 1
ATOM 1851 C CA . ALA A 1 240 ? -14.895 7.079 3.721 1.00 91.19 240 ALA A CA 1
ATOM 1852 C C . ALA A 1 240 ? -15.087 5.549 3.642 1.00 91.19 240 ALA A C 1
ATOM 1854 O O . ALA A 1 240 ? -16.164 5.080 3.267 1.00 91.19 240 ALA A O 1
ATOM 1855 N N . LEU A 1 241 ? -14.084 4.755 4.038 1.00 95.00 241 LEU A N 1
ATOM 1856 C CA . LEU A 1 241 ? -14.213 3.294 4.122 1.00 95.00 241 LEU A CA 1
ATOM 1857 C C . LEU A 1 241 ? -15.117 2.841 5.281 1.00 95.00 241 LEU A C 1
ATOM 1859 O O . LEU A 1 241 ? -15.843 1.855 5.136 1.00 95.00 241 LEU A O 1
ATOM 1863 N N . ILE A 1 242 ? -15.099 3.558 6.409 1.00 95.62 242 ILE A N 1
ATOM 1864 C CA . ILE A 1 242 ? -15.994 3.306 7.549 1.00 95.62 242 ILE A CA 1
ATOM 1865 C C . ILE A 1 242 ? -17.441 3.658 7.183 1.00 95.62 242 ILE A C 1
ATOM 1867 O O . ILE A 1 242 ? -18.337 2.840 7.376 1.00 95.62 242 ILE A O 1
ATOM 1871 N N . GLU A 1 243 ? -17.676 4.839 6.607 1.00 93.62 243 GLU A N 1
ATOM 1872 C CA . GLU A 1 243 ? -19.007 5.303 6.186 1.00 93.62 243 GLU A CA 1
ATOM 1873 C C . GLU A 1 243 ? -19.625 4.392 5.118 1.00 93.62 243 GLU A C 1
ATOM 1875 O O . GLU A 1 243 ? -20.833 4.162 5.112 1.00 93.62 243 GLU A O 1
ATOM 1880 N N . SER A 1 244 ? -18.788 3.796 4.266 1.00 93.12 244 SER A N 1
ATOM 1881 C CA . SER A 1 244 ? -19.211 2.813 3.259 1.00 93.12 244 SER A CA 1
ATOM 1882 C C . SER A 1 244 ? -19.412 1.403 3.822 1.00 93.12 244 SER A C 1
ATOM 1884 O O . SER A 1 244 ? -19.690 0.477 3.066 1.00 93.12 244 SER A O 1
ATOM 1886 N N . SER A 1 245 ? -19.266 1.209 5.140 1.00 94.38 245 SER A N 1
ATOM 1887 C CA . SER A 1 245 ? -19.361 -0.094 5.819 1.00 94.38 245 SER A CA 1
ATOM 1888 C C . SER A 1 245 ? -18.378 -1.158 5.302 1.00 94.38 245 SER A C 1
ATOM 1890 O O . SER A 1 245 ? -18.593 -2.350 5.507 1.00 94.38 245 SER A O 1
ATOM 1892 N N . LEU A 1 246 ? -17.284 -0.741 4.653 1.00 95.00 246 LEU A N 1
ATOM 1893 C CA . LEU A 1 246 ? -16.211 -1.633 4.194 1.00 95.00 246 LEU A CA 1
ATOM 1894 C C . LEU A 1 246 ? -15.199 -1.921 5.306 1.00 95.00 246 LEU A C 1
ATOM 1896 O O . LEU A 1 246 ? -14.523 -2.948 5.285 1.00 95.00 246 LEU A O 1
ATOM 1900 N N . ILE A 1 247 ? -15.095 -1.010 6.279 1.00 97.31 247 ILE A N 1
ATOM 1901 C CA . ILE A 1 247 ? -14.238 -1.134 7.456 1.00 97.31 247 ILE A CA 1
ATOM 1902 C C . ILE A 1 247 ? -15.064 -0.928 8.719 1.00 97.31 247 ILE A C 1
ATOM 1904 O O . ILE A 1 247 ? -15.644 0.127 8.959 1.00 97.31 247 ILE A O 1
ATOM 1908 N N . GLU A 1 248 ? -15.059 -1.938 9.580 1.00 96.94 248 GLU A N 1
ATOM 1909 C CA . GLU A 1 248 ? -15.686 -1.853 10.895 1.00 96.94 248 GLU A CA 1
ATOM 1910 C C . GLU A 1 248 ? -14.772 -1.154 11.904 1.00 96.94 248 GLU A C 1
ATOM 1912 O O . GLU A 1 248 ? -13.667 -1.619 12.199 1.00 96.94 248 GLU A O 1
ATOM 1917 N N . ARG A 1 249 ? -15.271 -0.077 12.513 1.00 96.88 249 ARG A N 1
ATOM 1918 C CA . ARG A 1 249 ? -14.537 0.721 13.505 1.00 96.88 249 ARG A CA 1
ATOM 1919 C C . ARG A 1 249 ? -13.959 -0.106 14.656 1.00 96.88 249 ARG A C 1
ATOM 1921 O O . ARG A 1 249 ? -12.800 0.076 15.011 1.00 96.88 249 ARG A O 1
ATOM 1928 N N . VAL A 1 250 ? -14.745 -1.017 15.237 1.00 96.69 250 VAL A N 1
ATOM 1929 C CA . VAL A 1 250 ? -14.306 -1.830 16.391 1.00 96.69 250 VAL A CA 1
ATOM 1930 C C . VAL A 1 250 ? -13.091 -2.680 16.016 1.00 96.69 250 VAL A C 1
ATOM 1932 O O . VAL A 1 250 ? -12.077 -2.658 16.709 1.00 96.69 250 VAL A O 1
ATOM 1935 N N . ARG A 1 251 ? -13.154 -3.344 14.858 1.00 97.81 251 ARG A N 1
ATOM 1936 C CA . ARG A 1 251 ? -12.059 -4.171 14.348 1.00 97.81 251 ARG A CA 1
ATOM 1937 C C . ARG A 1 251 ? -10.839 -3.340 13.938 1.00 97.81 251 ARG A C 1
ATOM 1939 O O . ARG A 1 251 ? -9.716 -3.799 14.125 1.00 97.81 251 ARG A O 1
ATOM 1946 N N . LEU A 1 252 ? -11.030 -2.116 13.438 1.00 98.25 252 LEU A N 1
ATOM 1947 C CA . LEU A 1 252 ? -9.929 -1.183 13.173 1.00 98.25 252 LEU A CA 1
ATOM 1948 C C . LEU A 1 252 ? -9.211 -0.767 14.463 1.00 98.25 252 LEU A C 1
ATOM 1950 O O . LEU A 1 252 ? -7.985 -0.791 14.510 1.00 98.25 252 LEU A O 1
ATOM 1954 N N . VAL A 1 253 ? -9.954 -0.442 15.522 1.00 98.19 253 VAL A N 1
ATOM 1955 C CA . VAL A 1 253 ? -9.376 -0.132 16.839 1.00 98.19 253 VAL A CA 1
ATOM 1956 C C . VAL A 1 253 ? -8.568 -1.316 17.367 1.00 98.19 253 VAL A C 1
ATOM 1958 O O . VAL A 1 253 ? -7.428 -1.134 17.796 1.00 98.19 253 VAL A O 1
ATOM 1961 N N . ASP A 1 254 ? -9.118 -2.529 17.295 1.00 97.75 254 ASP A N 1
ATOM 1962 C CA . ASP A 1 254 ? -8.397 -3.739 17.696 1.00 97.75 254 ASP A CA 1
ATOM 1963 C C . ASP A 1 254 ? -7.144 -3.962 16.852 1.00 97.75 254 ASP A C 1
ATOM 1965 O O . ASP A 1 254 ? -6.115 -4.374 17.386 1.00 97.75 254 ASP A O 1
ATOM 1969 N N . ARG A 1 255 ? -7.176 -3.607 15.564 1.00 97.56 255 ARG A N 1
ATOM 1970 C CA . ARG A 1 255 ? -5.991 -3.687 14.713 1.00 97.56 255 ARG A CA 1
ATOM 1971 C C . ARG A 1 255 ? -4.902 -2.700 15.123 1.00 97.56 255 ARG A C 1
ATOM 1973 O O . ARG A 1 255 ? -3.752 -3.103 15.252 1.00 97.56 255 ARG A O 1
ATOM 1980 N N . ILE A 1 256 ? -5.245 -1.437 15.380 1.00 97.88 256 ILE A N 1
ATOM 1981 C CA . ILE A 1 256 ? -4.277 -0.419 15.828 1.00 97.88 256 ILE A CA 1
ATOM 1982 C C . ILE A 1 256 ? -3.641 -0.832 17.164 1.00 97.88 256 ILE A C 1
ATOM 1984 O O . ILE A 1 256 ? -2.464 -0.569 17.402 1.00 97.88 256 ILE A O 1
ATOM 1988 N N . ARG A 1 257 ? -4.381 -1.532 18.034 1.00 97.56 257 ARG A N 1
ATOM 1989 C CA . ARG A 1 257 ? -3.838 -2.036 19.304 1.00 97.56 257 ARG A CA 1
ATOM 1990 C C . ARG A 1 257 ? -2.704 -3.047 19.127 1.00 97.56 257 ARG A C 1
ATOM 1992 O O . ARG A 1 257 ? -1.897 -3.142 20.050 1.00 97.56 257 ARG A O 1
ATOM 1999 N N . LEU A 1 258 ? -2.630 -3.751 17.996 1.00 97.12 258 LEU A N 1
ATOM 2000 C CA . LEU A 1 258 ? -1.546 -4.694 17.695 1.00 97.12 258 LEU A CA 1
ATOM 2001 C C . LEU A 1 258 ? -0.241 -4.006 17.268 1.00 97.12 258 LEU A C 1
ATOM 2003 O O . LEU A 1 258 ? 0.800 -4.651 17.259 1.00 97.12 258 LEU A O 1
ATOM 2007 N N . ILE A 1 259 ? -0.281 -2.716 16.922 1.00 96.25 259 ILE A N 1
ATOM 2008 C CA . ILE A 1 259 ? 0.930 -1.934 16.641 1.00 96.25 259 ILE A CA 1
ATOM 2009 C C . ILE A 1 259 ? 1.727 -1.768 17.935 1.00 96.25 259 ILE A C 1
ATOM 2011 O O . ILE A 1 259 ? 1.127 -1.599 19.004 1.00 96.25 259 ILE A O 1
ATOM 2015 N N . ASP A 1 260 ? 3.058 -1.788 17.813 1.00 95.25 260 ASP A N 1
ATOM 2016 C CA . ASP A 1 260 ? 4.001 -1.618 18.920 1.00 95.25 260 ASP A CA 1
ATOM 2017 C C . ASP A 1 260 ? 3.551 -0.472 19.856 1.00 95.25 260 ASP A C 1
ATOM 2019 O O . ASP A 1 260 ? 3.387 0.670 19.408 1.00 95.25 260 ASP A O 1
ATOM 2023 N N . PRO A 1 261 ? 3.332 -0.745 21.159 1.00 93.94 261 PRO A N 1
ATOM 2024 C CA . PRO A 1 261 ? 2.939 0.269 22.135 1.00 93.94 261 PRO A CA 1
ATOM 2025 C C . PRO A 1 261 ? 3.909 1.452 22.258 1.00 93.94 261 PRO A C 1
ATOM 2027 O O . PRO A 1 261 ? 3.518 2.493 22.779 1.00 93.94 261 PRO A O 1
ATOM 2030 N N . SER A 1 262 ? 5.158 1.301 21.816 1.00 94.69 262 SER A N 1
ATOM 2031 C CA . SER A 1 262 ? 6.171 2.354 21.804 1.00 94.69 262 SER A CA 1
ATOM 2032 C C . SER A 1 262 ? 6.052 3.320 20.619 1.00 94.69 262 SER A C 1
ATOM 2034 O O . SER A 1 262 ? 6.672 4.384 20.666 1.00 94.69 262 SER A O 1
ATOM 2036 N N . GLU A 1 263 ? 5.245 3.019 19.588 1.00 95.75 263 GLU A N 1
ATOM 2037 C CA . GLU A 1 263 ? 4.993 3.955 18.484 1.00 95.75 263 GLU A CA 1
ATOM 2038 C C . GLU A 1 263 ? 4.240 5.194 19.010 1.00 95.75 263 GLU A C 1
ATOM 2040 O O . GLU A 1 263 ? 3.066 5.101 19.386 1.00 95.75 263 GLU A O 1
ATOM 2045 N N . PRO A 1 264 ? 4.865 6.387 19.004 1.00 93.81 264 PRO A N 1
ATOM 2046 C CA . PRO A 1 264 ? 4.319 7.576 19.660 1.00 93.81 264 PRO A CA 1
ATOM 2047 C C . PRO A 1 264 ? 2.992 8.067 19.068 1.00 93.81 264 PRO A C 1
ATOM 2049 O O . PRO A 1 264 ? 2.247 8.782 19.737 1.00 93.81 264 PRO A O 1
ATOM 2052 N N . ARG A 1 265 ? 2.679 7.721 17.814 1.00 95.81 265 ARG A N 1
ATOM 2053 C CA . ARG A 1 265 ? 1.437 8.139 17.139 1.00 95.81 265 ARG A CA 1
ATOM 2054 C C . ARG A 1 265 ? 0.276 7.169 17.357 1.00 95.81 265 ARG A C 1
ATOM 2056 O O . ARG A 1 265 ? -0.851 7.491 16.982 1.00 95.81 265 ARG A O 1
ATOM 2063 N N . ARG A 1 266 ? 0.515 6.015 17.989 1.00 97.00 266 ARG A N 1
ATOM 2064 C CA . ARG A 1 266 ? -0.498 4.977 18.227 1.00 97.00 266 ARG A CA 1
ATOM 2065 C C . ARG A 1 266 ? -1.687 5.490 19.033 1.00 97.00 266 ARG A C 1
ATOM 2067 O O . ARG A 1 266 ? -2.827 5.252 18.645 1.00 97.00 266 ARG A O 1
ATOM 2074 N N . ASP A 1 267 ? -1.441 6.246 20.100 1.00 97.00 267 ASP A N 1
ATOM 2075 C CA . ASP A 1 267 ? -2.514 6.773 20.953 1.00 97.00 267 ASP A CA 1
ATOM 2076 C C . ASP A 1 267 ? -3.380 7.810 20.226 1.00 97.00 267 ASP A C 1
ATOM 2078 O O . ASP A 1 267 ? -4.601 7.830 20.391 1.00 97.00 267 ASP A O 1
ATOM 2082 N N . ALA A 1 268 ? -2.773 8.632 19.365 1.00 96.19 268 ALA A N 1
ATOM 2083 C CA . ALA A 1 268 ? -3.508 9.574 18.525 1.00 96.19 268 ALA A CA 1
ATOM 2084 C C . ALA A 1 268 ? -4.392 8.841 17.501 1.00 96.19 268 ALA A C 1
ATOM 2086 O O . ALA A 1 268 ? -5.563 9.190 17.348 1.00 96.19 268 ALA A O 1
ATOM 2087 N N . ALA A 1 269 ? -3.865 7.791 16.861 1.00 96.94 269 ALA A N 1
ATOM 2088 C CA . ALA A 1 269 ? -4.622 6.949 15.937 1.00 96.94 269 ALA A CA 1
ATOM 2089 C C . ALA A 1 269 ? -5.802 6.242 16.629 1.00 96.94 269 ALA A C 1
ATOM 2091 O O . ALA A 1 269 ? -6.911 6.233 16.093 1.00 96.94 269 ALA A O 1
ATOM 2092 N N . LEU A 1 270 ? -5.593 5.700 17.837 1.00 97.75 270 LEU A N 1
ATOM 2093 C CA . LEU A 1 270 ? -6.655 5.095 18.650 1.00 97.75 270 LEU A CA 1
ATOM 2094 C C . LEU A 1 270 ? -7.727 6.116 19.033 1.00 97.75 270 LEU A C 1
ATOM 2096 O O . LEU A 1 270 ? -8.913 5.842 18.865 1.00 97.75 270 LEU A O 1
ATOM 2100 N N . SER A 1 271 ? -7.313 7.288 19.520 1.00 97.12 271 SER A N 1
ATOM 2101 C CA . SER A 1 271 ? -8.223 8.369 19.905 1.00 97.12 271 SER A CA 1
ATOM 2102 C C . SER A 1 271 ? -9.104 8.796 18.731 1.00 97.12 271 SER A C 1
ATOM 2104 O O . SER A 1 271 ? -10.326 8.857 18.866 1.00 97.12 271 SER A O 1
ATOM 2106 N N . TRP A 1 272 ? -8.505 8.990 17.550 1.00 96.75 272 TRP A N 1
ATOM 2107 C CA . TRP A 1 272 ? -9.253 9.318 16.340 1.00 96.75 272 TRP A CA 1
ATOM 2108 C C . TRP A 1 272 ? -10.239 8.205 15.965 1.00 96.75 272 TRP A C 1
ATOM 2110 O O . TRP A 1 272 ? -11.430 8.477 15.819 1.00 96.75 272 TRP A O 1
ATOM 2120 N N . ALA A 1 273 ? -9.782 6.950 15.890 1.00 95.81 273 ALA A N 1
ATOM 2121 C CA . ALA A 1 273 ? -10.618 5.817 15.485 1.00 95.81 273 ALA A CA 1
ATOM 2122 C C . ALA A 1 273 ? -11.788 5.548 16.448 1.00 95.81 273 ALA A C 1
ATOM 2124 O O . ALA A 1 273 ? -12.816 5.026 16.031 1.00 95.81 273 ALA A O 1
ATOM 2125 N N . MET A 1 274 ? -11.650 5.903 17.727 1.00 94.94 274 MET A N 1
ATOM 2126 C CA . MET A 1 274 ? -12.734 5.823 18.713 1.00 94.94 274 MET A CA 1
ATOM 2127 C C . MET A 1 274 ? -13.705 7.011 18.647 1.00 94.94 274 MET A C 1
ATOM 2129 O O . MET A 1 274 ? -14.822 6.895 19.148 1.00 94.94 274 MET A O 1
ATOM 2133 N N . SER A 1 275 ? -13.281 8.143 18.078 1.00 93.75 275 SER A N 1
ATOM 2134 C CA . SER A 1 275 ? -14.069 9.383 18.023 1.00 93.75 275 SER A CA 1
ATOM 2135 C C . SER A 1 275 ? -15.036 9.468 16.842 1.00 93.75 275 SER A C 1
ATOM 2137 O O . SER A 1 275 ? -16.011 10.216 16.921 1.00 93.75 275 SER A O 1
ATOM 2139 N N . VAL A 1 276 ? -14.748 8.727 15.768 1.00 88.94 276 VAL A N 1
ATOM 2140 C CA . VAL A 1 276 ? -15.558 8.664 14.540 1.00 88.94 276 VAL A CA 1
ATOM 2141 C C . VAL A 1 276 ? -16.671 7.637 14.637 1.00 88.94 276 VAL A C 1
ATOM 2143 O O . VAL A 1 276 ? -16.508 6.649 15.392 1.00 88.94 276 VAL A O 1
#

pLDDT: mean 78.64, std 21.78, range [24.11, 98.25]

Secondary structure (DSSP, 8-state):
-TTEEEEEETTEEEEEETTEEEEEEEE-SSEEEEE------HHHHHHHGGGEEETTEEEEETT---S-TTHHHHHHHHHH-------------S---PPP-HHHHHHHHHHHHHHHT-SEEEEESGGGGGGTS-TTTS-TTTS--SEEEEEESS--TT-HHHHHHHHHHSTTSHHHHHHS-EEEE--GGGS---TTGGGG-EEE-STTTTT-EEEEPPHHHHHHHHHHH--HHHHHHHHHHHHTTSS-HHHHHHHHHTS-TT-TTHHHHHHHHHH-